Protein AF-A0AAU4I8A7-F1 (afdb_monomer_lite)

Sequence (246 aa):
MKLRRTPVLVAAGMAAALGGVFVADAVVENAAQDRIARAAGCRLQARGPVSAELSGAFAGLRALTGRLGSVHLAAEGVRRADTDMDIKADLYDVTRDGGISGGRATATIPYEALQKRLADSEEAAAGAEGLTVGGDAKGLTLTGTVGGLGLPITVRASTSATATGLTITPTTVTVLGREVPIATVSGLPGAAGLAERLAPRTVDVGDLPEGVSLTGARTTGAGLTLDASLSKSATSDADGKDCKVA

Radius of gyration: 21.44 Å; chains: 1; bounding box: 56×38×66 Å

Structure (mmCIF, N/CA/C/O backbone):
data_AF-A0AAU4I8A7-F1
#
_entry.id   AF-A0AAU4I8A7-F1
#
loop_
_atom_site.group_PDB
_atom_site.id
_atom_site.type_symbol
_atom_site.label_atom_id
_atom_site.label_alt_id
_atom_site.label_comp_id
_atom_site.label_asym_id
_atom_site.label_entity_id
_atom_site.label_seq_id
_atom_site.pdbx_PDB_ins_code
_atom_site.Cartn_x
_atom_site.Cartn_y
_atom_site.Cartn_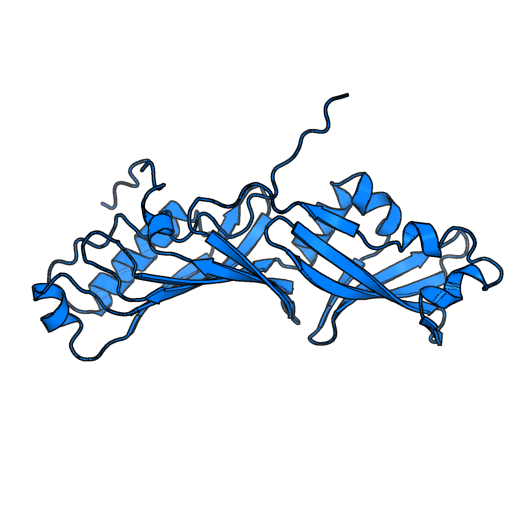z
_atom_site.occupancy
_atom_site.B_iso_or_equiv
_atom_site.auth_seq_id
_atom_site.auth_comp_id
_atom_site.auth_asym_id
_atom_site.auth_atom_id
_atom_site.pdbx_PDB_model_num
ATOM 1 N N . MET A 1 1 ? 1.384 24.580 18.281 1.00 31.81 1 MET A N 1
ATOM 2 C CA . MET A 1 1 ? 2.473 23.632 17.960 1.00 31.81 1 MET A CA 1
ATOM 3 C C . MET A 1 1 ? 2.250 23.139 16.540 1.00 31.81 1 MET A C 1
ATOM 5 O O . MET A 1 1 ? 1.142 22.730 16.229 1.00 31.81 1 MET A O 1
ATOM 9 N N . LYS A 1 2 ? 3.228 23.311 15.643 1.00 28.89 2 LYS A N 1
ATOM 10 C CA . LYS A 1 2 ? 3.104 22.906 14.235 1.00 28.89 2 LYS A CA 1
ATOM 11 C C . LYS A 1 2 ? 3.213 21.383 14.181 1.00 28.89 2 LYS A C 1
ATOM 13 O O . LYS A 1 2 ? 4.309 20.879 14.417 1.00 28.89 2 LYS A O 1
ATOM 18 N N . LEU A 1 3 ? 2.108 20.679 13.904 1.00 32.62 3 LEU A N 1
ATOM 19 C CA . LEU A 1 3 ? 2.164 19.266 13.529 1.00 32.62 3 LEU A CA 1
ATOM 20 C C . LEU A 1 3 ? 3.203 19.154 12.418 1.00 32.62 3 LEU A C 1
ATOM 22 O O . LEU A 1 3 ? 3.050 19.761 11.352 1.00 32.62 3 LEU A O 1
ATOM 26 N N . ARG A 1 4 ? 4.300 18.447 12.695 1.00 35.88 4 ARG A N 1
ATOM 27 C CA . ARG A 1 4 ? 5.210 18.003 11.649 1.00 35.88 4 ARG A CA 1
ATOM 28 C C . ARG A 1 4 ? 4.367 17.084 10.779 1.00 35.88 4 ARG A C 1
ATOM 30 O O . ARG A 1 4 ? 4.167 15.925 11.124 1.00 35.88 4 ARG A O 1
ATOM 37 N N . ARG A 1 5 ? 3.814 17.655 9.703 1.00 38.41 5 ARG A N 1
ATOM 38 C CA . ARG A 1 5 ? 3.260 16.938 8.558 1.00 38.41 5 ARG A CA 1
ATOM 39 C C . ARG A 1 5 ? 4.406 16.077 8.066 1.00 38.41 5 ARG A C 1
ATOM 41 O O . ARG A 1 5 ? 5.267 16.564 7.347 1.00 38.41 5 ARG A O 1
ATOM 48 N N . THR A 1 6 ? 4.524 14.885 8.633 1.00 39.41 6 THR A N 1
ATOM 49 C CA . THR A 1 6 ? 5.571 13.935 8.291 1.00 39.41 6 THR A CA 1
ATOM 50 C C . THR A 1 6 ? 5.033 13.294 7.031 1.00 39.41 6 THR A C 1
ATOM 52 O O . THR A 1 6 ? 4.090 12.510 7.128 1.00 39.41 6 THR A O 1
ATOM 55 N N . PRO A 1 7 ? 5.487 13.750 5.852 1.00 37.06 7 PRO A N 1
ATOM 56 C CA . PRO A 1 7 ? 4.823 13.416 4.615 1.00 37.06 7 PRO A CA 1
ATOM 57 C C . PRO A 1 7 ? 5.015 11.921 4.425 1.00 37.06 7 PRO A C 1
ATOM 59 O O . PRO A 1 7 ? 6.138 11.407 4.448 1.00 37.06 7 PRO A O 1
ATOM 62 N N . VAL A 1 8 ? 3.894 11.228 4.310 1.00 39.84 8 VAL A N 1
ATOM 63 C CA . VAL A 1 8 ? 3.790 9.822 3.957 1.00 39.84 8 VAL A CA 1
ATOM 64 C C . VAL A 1 8 ? 4.260 9.727 2.505 1.00 39.84 8 VAL A C 1
ATOM 66 O O . VAL A 1 8 ? 3.479 9.617 1.590 1.00 39.84 8 VAL A O 1
ATOM 69 N N . LEU A 1 9 ? 5.568 9.860 2.278 1.00 40.41 9 LEU A N 1
ATOM 70 C CA . LEU A 1 9 ? 6.243 9.785 0.980 1.00 40.41 9 LEU A CA 1
ATOM 71 C C . LEU A 1 9 ? 6.162 8.343 0.476 1.00 40.41 9 LEU A C 1
ATOM 73 O O . LEU A 1 9 ? 7.114 7.567 0.578 1.00 40.41 9 LEU A O 1
ATOM 77 N N . VAL A 1 10 ? 4.975 7.957 0.030 1.00 42.28 10 VAL A N 1
ATOM 78 C CA . VAL A 1 10 ? 4.598 6.573 -0.202 1.00 42.28 10 VAL A CA 1
ATOM 79 C C . VAL A 1 10 ? 4.440 6.353 -1.695 1.00 42.28 10 VAL A C 1
ATOM 81 O O . VAL A 1 10 ? 3.642 6.992 -2.371 1.00 42.28 10 VAL A O 1
ATOM 84 N N . ALA A 1 11 ? 5.237 5.412 -2.195 1.00 38.12 11 ALA A N 1
ATOM 85 C CA . ALA A 1 11 ? 5.058 4.691 -3.453 1.00 38.12 11 ALA A CA 1
ATOM 86 C C . ALA A 1 11 ? 5.211 5.452 -4.785 1.00 38.12 11 ALA A C 1
ATOM 88 O O . ALA A 1 11 ? 5.556 4.827 -5.784 1.00 38.12 11 ALA A O 1
ATOM 89 N N . ALA A 1 12 ? 4.995 6.765 -4.836 1.00 36.81 12 ALA A N 1
ATOM 90 C CA . ALA A 1 12 ? 4.732 7.449 -6.102 1.00 36.81 12 ALA A CA 1
ATOM 91 C C . ALA A 1 12 ? 5.949 8.117 -6.778 1.00 36.81 12 ALA A C 1
ATOM 93 O O . ALA A 1 12 ? 5.885 8.462 -7.951 1.00 36.81 12 ALA A O 1
ATOM 94 N N . GLY A 1 13 ? 7.105 8.218 -6.113 1.00 40.81 13 GLY A N 1
ATOM 95 C CA . GLY A 1 13 ? 8.370 8.721 -6.697 1.00 40.81 13 GLY A CA 1
ATOM 96 C C . GLY A 1 13 ? 9.049 7.783 -7.703 1.00 40.81 13 GLY A C 1
ATOM 97 O O . GLY A 1 13 ? 10.274 7.796 -7.816 1.00 40.81 13 GLY A O 1
ATOM 98 N N . MET A 1 14 ? 8.292 6.902 -8.357 1.00 45.62 14 MET A N 1
ATOM 99 C CA . MET A 1 14 ? 8.831 5.679 -8.945 1.00 45.62 14 MET A CA 1
ATOM 100 C C . MET A 1 14 ? 8.960 5.698 -10.473 1.00 45.62 14 MET A C 1
ATOM 102 O O . MET A 1 14 ? 9.924 5.142 -10.993 1.00 45.62 14 MET A O 1
ATOM 106 N N . ALA A 1 15 ? 8.078 6.387 -11.201 1.00 40.81 15 ALA A N 1
ATOM 107 C CA . ALA A 1 15 ? 8.245 6.549 -12.651 1.00 40.81 15 ALA A CA 1
ATOM 108 C C . ALA A 1 15 ? 9.418 7.483 -12.999 1.00 40.81 15 ALA A C 1
ATOM 110 O O . ALA A 1 15 ? 10.211 7.181 -13.891 1.00 40.81 15 ALA A O 1
ATOM 111 N N . ALA A 1 16 ? 9.606 8.552 -12.220 1.00 43.16 16 ALA A N 1
ATOM 112 C CA . ALA A 1 16 ? 10.721 9.489 -12.350 1.00 43.16 16 ALA A CA 1
ATOM 113 C C . ALA A 1 16 ? 12.094 8.801 -12.189 1.00 43.16 16 ALA A C 1
ATOM 115 O O . ALA A 1 16 ? 13.057 9.116 -12.890 1.00 43.16 16 ALA A O 1
ATOM 116 N N . ALA A 1 17 ? 12.188 7.783 -11.325 1.00 46.12 17 ALA A N 1
ATOM 117 C CA . ALA A 1 17 ? 13.421 7.024 -11.135 1.00 46.12 17 ALA A CA 1
ATOM 118 C C . ALA A 1 17 ? 13.843 6.226 -12.383 1.00 46.12 17 ALA A C 1
ATOM 120 O O . ALA A 1 17 ? 15.019 5.904 -12.526 1.00 46.12 17 ALA A O 1
ATOM 121 N N . LEU A 1 18 ? 12.940 5.957 -13.319 1.00 44.91 18 LEU A N 1
ATOM 122 C CA . LEU A 1 18 ? 13.218 5.112 -14.482 1.00 44.91 18 LEU A CA 1
ATOM 123 C C . LEU A 1 18 ? 13.465 5.942 -15.745 1.00 44.91 18 LEU A C 1
ATOM 125 O O . LEU A 1 18 ? 14.161 5.488 -16.648 1.00 44.91 18 LEU A O 1
ATOM 129 N N . GLY A 1 19 ? 13.007 7.196 -15.766 1.00 40.38 19 GLY A N 1
ATOM 130 C CA . GLY A 1 19 ? 13.036 8.069 -16.940 1.00 40.38 19 GLY A CA 1
ATOM 131 C C . GLY A 1 19 ? 14.403 8.576 -17.416 1.00 40.38 19 GLY A C 1
ATOM 132 O O . GLY A 1 19 ? 14.443 9.477 -18.236 1.00 40.38 19 GLY A O 1
ATOM 133 N N . GLY A 1 20 ? 15.526 8.041 -16.924 1.00 39.00 20 GLY A N 1
ATOM 134 C CA . GLY A 1 20 ? 16.865 8.537 -17.279 1.00 39.00 20 GLY A CA 1
ATOM 135 C C . GLY A 1 20 ? 17.915 7.476 -17.599 1.00 39.00 20 GLY A C 1
ATOM 136 O O . GLY A 1 20 ? 19.089 7.815 -17.688 1.00 39.00 20 GLY A O 1
ATOM 137 N N . VAL A 1 21 ? 17.545 6.195 -17.719 1.00 44.31 21 VAL A N 1
ATOM 138 C CA . VAL A 1 21 ? 18.532 5.090 -17.786 1.00 44.31 21 VAL A CA 1
ATOM 139 C C . VAL A 1 21 ? 18.354 4.204 -19.023 1.00 44.31 21 VAL A C 1
ATOM 141 O O . VAL A 1 21 ? 18.929 3.125 -19.129 1.00 44.31 21 VAL A O 1
ATOM 144 N N . PHE A 1 22 ? 17.574 4.654 -19.998 1.00 48.88 22 PHE A N 1
ATOM 145 C CA . PHE A 1 22 ? 17.235 3.851 -21.168 1.00 48.88 22 PHE A CA 1
ATOM 146 C C . PHE A 1 22 ? 18.108 4.153 -22.397 1.00 48.88 22 PHE A C 1
ATOM 148 O O . PHE A 1 22 ? 17.681 3.943 -23.532 1.00 48.88 22 PHE A O 1
ATOM 155 N N . VAL A 1 23 ? 19.376 4.546 -22.206 1.00 43.84 23 VAL A N 1
ATOM 156 C CA . VAL A 1 23 ? 20.364 4.553 -23.302 1.00 43.84 23 VAL A CA 1
ATOM 157 C C . VAL A 1 23 ? 20.740 3.101 -23.628 1.00 43.84 23 VAL A C 1
ATOM 159 O O . VAL A 1 23 ? 21.783 2.581 -23.235 1.00 43.84 23 VAL A O 1
ATOM 162 N N . ALA A 1 24 ? 19.818 2.402 -24.284 1.00 45.09 24 ALA A N 1
ATOM 163 C CA . ALA A 1 24 ? 20.006 1.051 -24.772 1.00 45.09 24 ALA A CA 1
ATOM 164 C C . ALA A 1 24 ? 20.784 1.119 -26.091 1.00 45.09 24 ALA A C 1
ATOM 166 O O . ALA A 1 24 ? 20.198 1.293 -27.166 1.00 45.09 24 ALA A O 1
ATOM 167 N N . ASP A 1 25 ? 22.105 0.960 -26.004 1.00 43.72 25 ASP A N 1
ATOM 168 C CA . ASP A 1 25 ? 22.851 0.366 -27.109 1.00 43.72 25 ASP A CA 1
ATOM 169 C C . ASP A 1 25 ? 22.267 -1.024 -27.379 1.00 43.72 25 ASP A C 1
ATOM 171 O O . ASP A 1 25 ? 21.882 -1.735 -26.451 1.00 43.72 25 ASP A O 1
ATOM 175 N N . ALA A 1 26 ? 22.134 -1.382 -28.654 1.00 44.09 26 ALA A N 1
ATOM 176 C CA . ALA A 1 26 ? 21.433 -2.568 -29.148 1.00 44.09 26 ALA A CA 1
ATOM 177 C C . ALA A 1 26 ? 22.158 -3.892 -28.820 1.00 44.09 26 ALA A C 1
ATOM 179 O O . ALA A 1 26 ? 22.487 -4.675 -29.708 1.00 44.09 26 ALA A O 1
ATOM 180 N N . VAL A 1 27 ? 22.427 -4.148 -27.543 1.00 48.22 27 VAL A N 1
ATOM 181 C CA . VAL A 1 27 ? 23.117 -5.336 -27.047 1.00 48.22 27 VAL A CA 1
ATOM 182 C C . VAL A 1 27 ? 22.167 -6.070 -26.112 1.00 48.22 27 VAL A C 1
ATOM 184 O O . VAL A 1 27 ? 21.751 -5.502 -25.113 1.00 48.22 27 VAL A O 1
ATOM 187 N N . VAL A 1 28 ? 21.834 -7.309 -26.496 1.00 59.09 28 VAL A N 1
ATOM 188 C CA . VAL A 1 28 ? 21.187 -8.404 -25.741 1.00 59.09 28 VAL A CA 1
ATOM 189 C C . VAL A 1 28 ? 20.186 -7.970 -24.660 1.00 59.09 28 VAL A C 1
ATOM 191 O O . VAL A 1 28 ? 20.557 -7.398 -23.645 1.00 59.09 28 VAL A O 1
ATOM 194 N N . GLU A 1 29 ? 18.923 -8.365 -24.820 1.00 61.22 29 GLU A N 1
ATOM 195 C CA . GLU A 1 29 ? 17.806 -8.097 -23.896 1.00 61.22 29 GLU A CA 1
ATOM 196 C C . GLU A 1 29 ? 18.166 -8.243 -22.401 1.00 61.22 29 GLU A C 1
ATOM 198 O O . GLU A 1 29 ? 17.879 -7.338 -21.619 1.00 61.22 29 GLU A O 1
ATOM 203 N N . ASN A 1 30 ? 18.920 -9.284 -22.025 1.00 61.66 30 ASN A N 1
ATOM 204 C CA . ASN A 1 30 ? 19.404 -9.491 -20.650 1.00 61.66 30 ASN A CA 1
ATOM 205 C C . ASN A 1 30 ? 20.321 -8.366 -20.129 1.00 61.66 30 ASN A C 1
ATOM 207 O O . ASN A 1 30 ? 20.234 -7.979 -18.968 1.00 61.66 30 ASN A O 1
ATOM 211 N N . ALA A 1 31 ? 21.194 -7.803 -20.967 1.00 66.00 31 ALA A N 1
ATOM 212 C CA . ALA A 1 31 ? 22.093 -6.723 -20.555 1.00 66.00 31 ALA A CA 1
ATOM 213 C C . ALA A 1 31 ? 21.336 -5.405 -20.319 1.00 66.00 31 ALA A C 1
ATOM 215 O O . ALA A 1 31 ? 21.704 -4.628 -19.433 1.00 66.00 31 ALA A O 1
ATOM 216 N N . ALA A 1 32 ? 20.270 -5.160 -21.090 1.00 66.75 32 ALA A N 1
ATOM 217 C CA . ALA A 1 32 ? 19.372 -4.031 -20.868 1.00 66.75 32 ALA A CA 1
ATOM 218 C C . ALA A 1 32 ? 18.601 -4.198 -19.550 1.00 66.75 32 ALA A C 1
ATOM 220 O O . ALA A 1 32 ? 18.605 -3.282 -18.727 1.00 66.75 32 ALA A O 1
ATOM 221 N N . GLN A 1 33 ? 18.026 -5.382 -19.316 1.00 70.62 33 GLN A N 1
ATOM 222 C CA . GLN A 1 33 ? 17.337 -5.738 -18.071 1.00 70.62 33 GLN A CA 1
ATOM 223 C C . GLN A 1 33 ? 18.231 -5.517 -16.838 1.00 70.62 33 GLN A C 1
ATOM 225 O O . GLN A 1 33 ? 17.851 -4.780 -15.929 1.00 70.62 33 GLN A O 1
ATOM 230 N N . ASP A 1 34 ? 19.467 -6.026 -16.847 1.00 72.44 34 ASP A N 1
ATOM 231 C CA . ASP A 1 34 ? 20.414 -5.871 -15.733 1.00 72.44 34 ASP A CA 1
ATOM 232 C C . ASP A 1 34 ? 20.819 -4.415 -15.457 1.00 72.44 34 ASP A C 1
ATOM 234 O O . ASP A 1 34 ? 21.111 -4.038 -14.316 1.00 72.44 34 ASP A O 1
ATOM 238 N N . ARG A 1 35 ? 20.910 -3.575 -16.495 1.00 69.56 35 ARG A N 1
ATOM 239 C CA . ARG A 1 35 ? 21.225 -2.145 -16.328 1.00 69.56 35 ARG A CA 1
ATOM 240 C C . ARG A 1 35 ? 20.043 -1.383 -15.748 1.00 69.56 35 ARG A C 1
ATOM 242 O O . ARG A 1 35 ? 20.238 -0.586 -14.829 1.00 69.56 35 ARG A O 1
ATOM 249 N N . ILE A 1 36 ? 18.837 -1.659 -16.240 1.00 70.12 36 ILE A N 1
ATOM 250 C CA . ILE A 1 36 ? 17.604 -1.065 -15.718 1.00 70.12 36 ILE A CA 1
ATOM 251 C C . ILE A 1 36 ? 17.427 -1.468 -14.253 1.00 70.12 36 ILE A C 1
ATOM 253 O O . ILE A 1 36 ? 17.216 -0.598 -13.412 1.00 70.12 36 ILE A O 1
ATOM 257 N N . ALA A 1 37 ? 17.602 -2.751 -13.928 1.00 72.44 37 ALA A N 1
ATOM 258 C CA . ALA A 1 37 ? 17.512 -3.259 -12.564 1.00 72.44 37 ALA A CA 1
ATOM 259 C C . ALA A 1 37 ? 18.527 -2.588 -11.623 1.00 72.44 37 ALA A C 1
ATOM 261 O O . ALA A 1 37 ? 18.159 -2.130 -10.541 1.00 72.44 37 ALA A O 1
ATOM 262 N N . ARG A 1 38 ? 19.793 -2.441 -12.040 1.00 72.31 38 ARG A N 1
ATOM 263 C CA . ARG A 1 38 ? 20.825 -1.754 -11.239 1.00 72.31 38 ARG A CA 1
ATOM 264 C C . ARG A 1 38 ? 20.518 -0.280 -11.012 1.00 72.31 38 ARG A C 1
ATOM 266 O O . ARG A 1 38 ? 20.666 0.220 -9.896 1.00 72.31 38 ARG A O 1
ATOM 273 N N . ALA A 1 39 ? 20.093 0.425 -12.053 1.00 68.88 39 ALA A N 1
ATOM 274 C CA . ALA A 1 39 ? 19.799 1.843 -11.935 1.00 68.88 39 ALA A CA 1
ATOM 275 C C . ALA A 1 39 ? 18.525 2.102 -11.119 1.00 68.88 39 ALA A C 1
ATOM 277 O O . ALA A 1 39 ? 18.499 3.021 -10.295 1.00 68.88 39 ALA A O 1
ATOM 278 N N . ALA A 1 40 ? 17.516 1.239 -11.276 1.00 69.44 40 ALA A N 1
ATOM 279 C CA . ALA A 1 40 ? 16.347 1.201 -10.412 1.00 69.44 40 ALA A CA 1
ATOM 280 C C . ALA A 1 40 ? 16.766 0.938 -8.959 1.00 69.44 40 ALA A C 1
ATOM 282 O O . ALA A 1 40 ? 16.409 1.721 -8.089 1.00 69.44 40 ALA A O 1
ATOM 283 N N . GLY A 1 41 ? 17.608 -0.062 -8.687 1.00 69.56 41 GLY A N 1
ATOM 284 C CA . GLY A 1 41 ? 18.129 -0.329 -7.342 1.00 69.56 41 GLY A CA 1
ATOM 285 C C . GLY A 1 41 ? 18.818 0.877 -6.699 1.00 69.56 41 GLY A C 1
ATOM 286 O O . GLY A 1 41 ? 18.502 1.216 -5.558 1.00 69.56 41 GLY A O 1
ATOM 287 N N . CYS A 1 42 ? 19.677 1.589 -7.442 1.00 72.75 42 CYS A N 1
ATOM 288 C CA . CYS A 1 42 ? 20.353 2.801 -6.952 1.00 72.75 42 CYS A CA 1
ATOM 289 C C . CYS A 1 42 ? 19.358 3.910 -6.586 1.00 72.75 42 CYS A C 1
ATOM 291 O O . CYS A 1 42 ? 19.404 4.467 -5.488 1.00 72.75 42 CYS A O 1
ATOM 293 N N . ARG A 1 43 ? 18.425 4.221 -7.492 1.00 70.12 43 ARG A N 1
ATOM 294 C CA . ARG A 1 43 ? 17.467 5.323 -7.308 1.00 70.12 43 ARG A CA 1
ATOM 295 C C . ARG A 1 43 ? 16.370 5.001 -6.293 1.00 70.12 43 ARG A C 1
ATOM 297 O O . ARG A 1 43 ? 15.875 5.898 -5.606 1.00 70.12 43 ARG A O 1
ATOM 304 N N . LEU A 1 44 ? 16.004 3.729 -6.183 1.00 68.44 44 LEU A N 1
ATOM 305 C CA . LEU A 1 44 ? 15.035 3.242 -5.210 1.00 68.44 44 LEU A CA 1
ATOM 306 C C . LEU A 1 44 ? 15.661 2.995 -3.839 1.00 68.44 44 LEU A C 1
ATOM 308 O O . LEU A 1 44 ? 14.918 2.884 -2.874 1.00 68.44 44 LEU A O 1
ATOM 312 N N . GLN A 1 45 ? 16.994 2.955 -3.729 1.00 72.06 45 GLN A N 1
ATOM 313 C CA . GLN A 1 45 ? 17.687 2.542 -2.503 1.00 72.06 45 GLN A CA 1
ATOM 314 C C . GLN A 1 45 ? 17.170 1.180 -2.009 1.00 72.06 45 GLN A C 1
ATOM 316 O O . GLN A 1 45 ? 16.940 0.977 -0.815 1.00 72.06 45 GLN A O 1
ATOM 321 N N . ALA A 1 46 ? 16.929 0.265 -2.953 1.00 73.38 46 ALA A N 1
ATOM 322 C CA . ALA A 1 46 ? 16.444 -1.073 -2.652 1.00 73.38 46 ALA A CA 1
ATOM 323 C C . ALA A 1 46 ? 17.521 -1.849 -1.885 1.00 73.38 46 ALA A C 1
ATOM 325 O O . ALA A 1 46 ? 18.695 -1.835 -2.258 1.00 73.38 46 ALA A O 1
ATOM 326 N N . ARG A 1 47 ? 17.122 -2.505 -0.794 1.00 78.50 47 ARG A N 1
ATOM 327 C CA . ARG A 1 47 ? 18.004 -3.395 -0.023 1.00 78.50 47 ARG A CA 1
ATOM 328 C C . ARG A 1 47 ? 17.951 -4.837 -0.523 1.00 78.50 47 ARG A C 1
ATOM 330 O O . ARG A 1 47 ? 18.895 -5.585 -0.287 1.00 78.50 47 ARG A O 1
ATOM 337 N N . GLY A 1 48 ? 16.846 -5.214 -1.162 1.00 76.62 48 GLY A N 1
ATOM 338 C CA . GLY A 1 48 ? 16.618 -6.536 -1.729 1.00 76.62 48 GLY A CA 1
ATOM 339 C C . GLY A 1 48 ? 16.934 -6.616 -3.225 1.00 76.62 48 GLY A C 1
ATOM 340 O O . GLY A 1 48 ? 17.437 -5.653 -3.817 1.00 76.62 48 GLY A O 1
ATOM 341 N N . PRO A 1 49 ? 16.655 -7.774 -3.850 1.00 81.12 49 PRO A N 1
ATOM 342 C CA . PRO A 1 49 ? 16.798 -7.939 -5.288 1.00 81.12 49 PRO A CA 1
ATOM 343 C C . PRO A 1 49 ? 15.894 -6.961 -6.049 1.00 81.12 49 PRO A C 1
ATOM 345 O O . PRO A 1 49 ? 14.765 -6.662 -5.652 1.00 81.12 49 PRO A O 1
ATOM 348 N N . VAL A 1 50 ? 16.410 -6.480 -7.179 1.00 78.75 50 VAL A N 1
ATOM 349 C CA . VAL A 1 50 ? 15.657 -5.697 -8.158 1.00 78.75 50 VAL A CA 1
ATOM 350 C C . VAL A 1 50 ? 15.711 -6.444 -9.477 1.00 78.75 50 VAL A C 1
ATOM 352 O O . VAL A 1 50 ? 16.786 -6.847 -9.914 1.00 78.75 50 VAL A O 1
ATOM 355 N N . SER A 1 51 ? 14.556 -6.630 -10.101 1.00 80.94 51 SER A N 1
ATOM 356 C CA . SER A 1 51 ? 14.417 -7.267 -11.406 1.00 80.94 51 SER A CA 1
ATOM 357 C C . SER A 1 51 ? 13.691 -6.331 -12.363 1.00 80.94 51 SER A C 1
ATOM 359 O O . SER A 1 51 ? 12.819 -5.554 -11.965 1.00 80.94 51 SER A O 1
ATOM 361 N N . ALA A 1 52 ? 14.101 -6.385 -13.624 1.00 76.00 52 ALA A N 1
ATOM 362 C CA . ALA A 1 52 ? 13.481 -5.669 -14.720 1.00 76.00 52 ALA A CA 1
ATOM 363 C C . ALA A 1 52 ? 13.271 -6.658 -15.861 1.00 76.00 52 ALA A C 1
ATOM 365 O O . ALA A 1 52 ? 14.220 -7.307 -16.288 1.00 76.00 52 ALA A O 1
ATOM 366 N N . GLU A 1 53 ? 12.051 -6.751 -16.367 1.00 79.75 53 GLU A N 1
ATOM 367 C CA . GLU A 1 53 ? 11.707 -7.595 -17.503 1.00 79.75 53 GLU A CA 1
ATOM 368 C C . GLU A 1 53 ? 11.144 -6.708 -18.609 1.00 79.75 53 GLU A C 1
ATOM 370 O O . GLU A 1 53 ? 10.250 -5.891 -18.384 1.00 79.75 53 GLU A O 1
ATOM 375 N N . LEU A 1 54 ? 11.683 -6.849 -19.817 1.00 73.12 54 LEU A N 1
ATOM 376 C CA . LEU A 1 54 ? 11.116 -6.203 -20.995 1.00 73.12 54 LEU A CA 1
ATOM 377 C C . LEU A 1 54 ? 10.111 -7.157 -21.625 1.00 73.12 54 LEU A C 1
ATOM 379 O O . LEU A 1 54 ? 10.407 -8.328 -21.839 1.00 73.12 54 LEU A O 1
ATOM 383 N N . SER A 1 55 ? 8.925 -6.649 -21.944 1.00 70.25 55 SER A N 1
ATOM 384 C CA . SER A 1 55 ? 7.904 -7.400 -22.661 1.00 70.25 55 SER A CA 1
ATOM 385 C C . SER A 1 55 ? 7.614 -6.743 -24.013 1.00 70.25 55 SER A C 1
ATOM 387 O O . SER A 1 55 ? 7.270 -5.562 -24.126 1.00 70.25 55 SER A O 1
ATOM 389 N N . GLY A 1 56 ? 7.781 -7.524 -25.085 1.00 59.38 56 GLY A N 1
ATOM 390 C CA . GLY A 1 56 ? 7.451 -7.101 -26.443 1.00 59.38 56 GLY A CA 1
ATOM 391 C C . GLY A 1 56 ? 8.195 -7.873 -27.529 1.00 59.38 56 GLY A C 1
ATOM 392 O O . GLY A 1 56 ? 9.422 -7.854 -27.599 1.00 59.38 56 GLY A O 1
ATOM 393 N N . ALA A 1 57 ? 7.444 -8.491 -28.447 1.00 47.16 57 ALA A N 1
ATOM 394 C CA . ALA A 1 57 ? 8.016 -9.042 -29.669 1.00 47.16 57 ALA A CA 1
ATOM 395 C C . ALA A 1 57 ? 8.787 -7.939 -30.418 1.00 47.16 57 ALA A C 1
ATOM 397 O O . ALA A 1 57 ? 8.260 -6.845 -30.646 1.00 47.16 57 ALA A O 1
ATOM 398 N N . PHE A 1 58 ? 10.027 -8.237 -30.806 1.00 52.91 58 PHE A N 1
ATOM 399 C CA . PHE A 1 58 ? 10.918 -7.333 -31.540 1.00 52.91 58 PHE A CA 1
ATOM 400 C C . PHE A 1 58 ? 11.453 -6.122 -30.753 1.00 52.91 58 PHE A C 1
ATOM 402 O O . PHE A 1 58 ? 11.763 -5.103 -31.374 1.00 52.91 58 PHE A O 1
ATOM 409 N N . ALA A 1 59 ? 11.623 -6.215 -29.427 1.00 54.41 59 ALA A N 1
ATOM 410 C CA . ALA A 1 59 ? 12.262 -5.165 -28.617 1.00 54.41 59 ALA A CA 1
ATOM 411 C C . ALA A 1 59 ? 13.583 -4.652 -29.237 1.00 54.41 59 ALA A C 1
ATOM 413 O O . ALA A 1 59 ? 13.805 -3.444 -29.315 1.00 54.41 59 ALA A O 1
ATOM 414 N N . GLY A 1 60 ? 14.399 -5.548 -29.811 1.00 51.09 60 GLY A N 1
ATOM 415 C CA . GLY A 1 60 ? 15.631 -5.186 -30.527 1.00 51.09 60 GLY A CA 1
ATOM 416 C C . GLY A 1 60 ? 15.431 -4.361 -31.811 1.00 51.09 60 GLY A C 1
ATOM 417 O O . GLY A 1 60 ? 16.229 -3.468 -32.086 1.00 51.09 60 GLY A O 1
ATOM 418 N N . LEU A 1 61 ? 14.357 -4.589 -32.580 1.00 53.78 61 LEU A N 1
ATOM 419 C CA . LEU A 1 61 ? 14.051 -3.792 -33.783 1.00 53.78 61 LEU A CA 1
ATOM 420 C C . LEU A 1 61 ? 13.344 -2.480 -33.430 1.00 53.78 61 LEU A C 1
ATOM 422 O O . LEU A 1 61 ? 13.593 -1.452 -34.053 1.00 53.78 61 LEU A O 1
ATOM 426 N N . ARG A 1 62 ? 12.479 -2.490 -32.412 1.00 54.69 62 ARG A N 1
ATOM 427 C CA . ARG A 1 62 ? 11.788 -1.281 -31.943 1.00 54.69 62 ARG A CA 1
ATOM 428 C C . ARG A 1 62 ? 12.726 -0.322 -31.230 1.00 54.69 62 ARG A C 1
ATOM 430 O O . ARG A 1 62 ? 12.530 0.890 -31.361 1.00 54.69 62 ARG A O 1
ATOM 437 N N . ALA A 1 63 ? 13.784 -0.840 -30.599 1.00 56.44 63 ALA A N 1
ATOM 438 C CA . ALA A 1 63 ? 14.869 -0.020 -30.096 1.00 56.44 63 ALA A CA 1
ATOM 439 C C . ALA A 1 63 ? 15.342 0.924 -31.205 1.00 56.44 63 ALA A C 1
ATOM 441 O O . ALA A 1 63 ? 15.311 2.126 -30.990 1.00 56.44 63 ALA A O 1
ATOM 442 N N . LEU A 1 64 ? 15.624 0.442 -32.424 1.00 55.41 64 LEU A N 1
ATOM 443 C CA . LEU A 1 64 ? 16.053 1.290 -33.553 1.00 55.41 64 LEU A CA 1
ATOM 444 C C . LEU A 1 64 ? 15.072 2.433 -33.881 1.00 55.41 64 LEU A C 1
ATOM 446 O O . LEU A 1 64 ? 15.509 3.492 -34.317 1.00 55.41 64 LEU A O 1
ATOM 450 N N . THR A 1 65 ? 13.776 2.249 -33.609 1.00 60.47 65 THR A N 1
ATOM 451 C CA . THR A 1 65 ? 12.720 3.271 -33.765 1.00 60.47 65 THR A CA 1
ATOM 452 C C . THR A 1 65 ? 12.492 4.149 -32.523 1.00 60.47 65 THR A C 1
ATOM 454 O O . THR A 1 65 ? 11.560 4.948 -32.497 1.00 60.47 65 THR A O 1
ATOM 457 N N . GLY A 1 66 ? 13.312 4.003 -31.478 1.00 61.47 66 GLY A N 1
ATOM 458 C CA . GLY A 1 66 ? 13.246 4.780 -30.235 1.00 61.47 66 GLY A CA 1
ATOM 459 C C . GLY A 1 66 ? 12.255 4.263 -29.185 1.00 61.47 66 GLY A C 1
ATOM 460 O O . GLY A 1 66 ? 12.079 4.918 -28.158 1.00 61.47 66 GLY A O 1
ATOM 461 N N . ARG A 1 67 ? 11.620 3.101 -29.403 1.00 67.88 67 ARG A N 1
ATOM 462 C CA . ARG A 1 67 ? 10.611 2.520 -28.498 1.00 67.88 67 ARG A CA 1
ATOM 463 C C . ARG A 1 67 ? 11.081 1.178 -27.948 1.00 67.88 67 ARG A C 1
ATOM 465 O O . ARG A 1 67 ? 11.430 0.285 -28.708 1.00 67.88 67 ARG A O 1
ATOM 472 N N . LEU A 1 68 ? 11.058 1.024 -26.634 1.00 66.38 68 LEU A N 1
ATOM 473 C CA . LEU A 1 68 ? 11.489 -0.181 -25.926 1.00 66.38 68 LEU A CA 1
ATOM 474 C C . LEU A 1 68 ? 10.325 -1.124 -25.599 1.00 66.38 68 LEU A C 1
ATOM 476 O O . LEU A 1 68 ? 10.551 -2.312 -25.407 1.00 66.38 68 LEU A O 1
ATOM 480 N N . GLY A 1 69 ? 9.083 -0.632 -25.636 1.00 77.81 69 GLY A N 1
ATOM 481 C CA . GLY A 1 69 ? 7.890 -1.443 -25.383 1.00 77.81 69 GLY A CA 1
ATOM 482 C C . GLY A 1 69 ? 7.437 -1.343 -23.932 1.00 77.81 69 GLY A C 1
ATOM 483 O O . GLY A 1 69 ? 7.384 -0.240 -23.393 1.00 77.81 69 GLY A O 1
ATOM 484 N N . SER A 1 70 ? 7.072 -2.467 -23.322 1.00 81.81 70 SER A N 1
ATOM 485 C CA . SER A 1 70 ? 6.625 -2.507 -21.930 1.00 81.81 70 SER A CA 1
ATOM 486 C C . SER A 1 70 ? 7.736 -2.994 -21.010 1.00 81.81 70 SER A C 1
ATOM 488 O O . SER A 1 70 ? 8.551 -3.832 -21.394 1.00 81.81 70 SER A O 1
ATOM 490 N N . VAL A 1 71 ? 7.786 -2.437 -19.802 1.00 78.88 71 VAL A N 1
ATOM 491 C CA . VAL A 1 71 ? 8.796 -2.783 -18.797 1.00 78.88 71 VAL A CA 1
ATOM 492 C C . VAL A 1 71 ? 8.089 -3.148 -17.504 1.00 78.88 71 VAL A C 1
ATOM 494 O O . VAL A 1 71 ? 7.343 -2.338 -16.957 1.00 78.88 71 VAL A O 1
ATOM 497 N N . HIS A 1 72 ? 8.347 -4.353 -17.019 1.00 83.44 72 HIS A N 1
ATOM 498 C CA . HIS A 1 72 ? 7.928 -4.824 -15.710 1.00 83.44 72 HIS A CA 1
ATOM 499 C C . HIS A 1 72 ? 9.100 -4.686 -14.749 1.00 83.44 72 HIS A C 1
ATOM 501 O O . HIS A 1 72 ? 10.223 -5.072 -15.064 1.00 83.44 72 HIS A O 1
ATOM 507 N N . LEU A 1 73 ? 8.856 -4.113 -13.581 1.00 81.38 73 LEU A N 1
ATOM 508 C CA . LEU A 1 73 ? 9.865 -3.900 -12.554 1.00 81.38 73 LEU A CA 1
ATOM 509 C C . LEU A 1 73 ? 9.362 -4.450 -11.243 1.00 81.38 73 LEU A C 1
ATOM 511 O O . LEU A 1 73 ? 8.216 -4.208 -10.872 1.00 81.38 73 LEU A O 1
ATOM 515 N N . ALA A 1 74 ? 10.240 -5.129 -10.520 1.00 84.94 74 ALA A N 1
ATOM 516 C CA . ALA A 1 74 ? 10.001 -5.519 -9.144 1.00 84.94 74 ALA A CA 1
ATOM 517 C C . ALA A 1 74 ? 11.235 -5.190 -8.307 1.00 84.94 74 ALA A C 1
ATOM 519 O O . ALA A 1 74 ? 12.360 -5.503 -8.692 1.00 84.94 74 ALA A O 1
ATOM 520 N N . ALA A 1 75 ? 11.018 -4.541 -7.170 1.00 82.88 75 ALA A N 1
ATOM 521 C CA . ALA A 1 75 ? 12.056 -4.176 -6.221 1.00 82.88 75 ALA A CA 1
ATOM 522 C C . ALA A 1 75 ? 11.600 -4.527 -4.806 1.00 82.88 75 ALA A C 1
ATOM 524 O O . ALA A 1 75 ? 10.529 -4.098 -4.372 1.00 82.88 75 ALA A O 1
ATOM 525 N N . GLU A 1 76 ? 12.428 -5.280 -4.092 1.00 84.81 76 GLU A N 1
ATOM 526 C CA . GLU A 1 76 ? 12.166 -5.680 -2.710 1.00 84.81 76 GLU A CA 1
ATOM 527 C C . GLU A 1 76 ? 12.907 -4.782 -1.714 1.00 84.81 76 GLU A C 1
ATOM 529 O O . GLU A 1 76 ? 14.039 -4.338 -1.952 1.00 84.81 76 GLU A O 1
ATOM 534 N N . GLY A 1 77 ? 12.276 -4.521 -0.567 1.00 80.56 77 GLY A N 1
ATOM 535 C CA . GLY A 1 77 ? 12.907 -3.786 0.532 1.00 80.56 77 GLY A CA 1
ATOM 536 C C . GLY A 1 77 ? 13.335 -2.365 0.155 1.00 80.56 77 GLY A C 1
ATOM 537 O O . GLY A 1 77 ? 14.425 -1.915 0.521 1.00 80.56 77 GLY A O 1
ATOM 538 N N . VAL A 1 78 ? 12.500 -1.658 -0.604 1.00 79.00 78 VAL A N 1
ATOM 539 C CA . VAL A 1 78 ? 12.685 -0.239 -0.911 1.00 79.00 78 VAL A CA 1
ATOM 540 C C . VAL A 1 78 ? 12.449 0.564 0.361 1.00 79.00 78 VAL A C 1
ATOM 542 O O . VAL A 1 78 ? 11.341 0.562 0.897 1.00 79.00 78 VAL A O 1
ATOM 545 N N . ARG A 1 79 ? 13.479 1.265 0.852 1.00 77.19 79 ARG A N 1
ATOM 546 C CA . ARG A 1 79 ? 13.347 2.091 2.058 1.00 77.19 79 ARG A CA 1
ATOM 547 C C . ARG A 1 79 ? 13.014 3.531 1.705 1.00 77.19 79 ARG A C 1
ATOM 549 O O . ARG A 1 79 ? 13.810 4.237 1.089 1.00 77.19 79 ARG A O 1
ATOM 556 N N . ARG A 1 80 ? 11.862 4.016 2.169 1.00 69.75 80 ARG A N 1
ATOM 557 C CA . ARG A 1 80 ? 11.465 5.427 2.055 1.00 69.75 80 ARG A CA 1
ATOM 558 C C . ARG A 1 80 ? 10.897 5.951 3.360 1.00 69.75 80 ARG A C 1
ATOM 560 O O . ARG A 1 80 ? 10.045 5.325 3.979 1.00 69.75 80 ARG A O 1
ATOM 567 N N . ALA A 1 81 ? 11.406 7.110 3.781 1.00 67.56 81 ALA A N 1
ATOM 568 C CA . ALA A 1 81 ? 11.011 7.785 5.017 1.00 67.56 81 ALA A CA 1
ATOM 569 C C . ALA A 1 81 ? 11.019 6.869 6.260 1.00 67.56 81 ALA A C 1
ATOM 571 O O . ALA A 1 81 ? 10.205 7.067 7.153 1.00 67.56 81 ALA A O 1
ATOM 572 N N . ASP A 1 82 ? 11.927 5.889 6.317 1.00 71.81 82 ASP A N 1
ATOM 573 C CA . ASP A 1 82 ? 12.034 4.871 7.379 1.00 71.81 82 ASP A CA 1
ATOM 574 C C . ASP A 1 82 ? 11.049 3.679 7.299 1.00 71.81 82 ASP A C 1
ATOM 576 O O . ASP A 1 82 ? 10.987 2.844 8.199 1.00 71.81 82 ASP A O 1
ATOM 580 N N . THR A 1 83 ? 10.326 3.540 6.186 1.00 74.81 83 THR A N 1
ATOM 581 C CA . THR A 1 83 ? 9.466 2.388 5.880 1.00 74.81 83 THR A CA 1
ATOM 582 C C . THR A 1 83 ? 10.084 1.542 4.777 1.00 74.81 83 THR A C 1
ATOM 584 O O . THR A 1 83 ? 10.405 2.071 3.714 1.00 74.81 83 THR A O 1
ATOM 587 N N . ASP A 1 84 ? 10.234 0.243 5.029 1.00 83.00 84 ASP A N 1
ATOM 588 C CA . ASP A 1 84 ? 10.572 -0.736 3.995 1.00 83.00 84 ASP A CA 1
ATOM 589 C C . ASP A 1 84 ? 9.280 -1.200 3.311 1.00 83.00 84 ASP A C 1
ATOM 591 O O . ASP A 1 84 ? 8.273 -1.440 3.981 1.00 83.00 84 ASP A O 1
ATOM 595 N N . MET A 1 85 ? 9.296 -1.279 1.985 1.00 83.81 85 MET A N 1
ATOM 596 C CA . MET A 1 85 ? 8.154 -1.693 1.173 1.00 83.81 85 MET A CA 1
ATOM 597 C C . MET A 1 85 ? 8.622 -2.435 -0.076 1.00 83.81 85 MET A C 1
ATOM 599 O O . MET A 1 85 ? 9.704 -2.161 -0.599 1.00 83.81 85 MET A O 1
ATOM 603 N N . ASP A 1 86 ? 7.780 -3.330 -0.575 1.00 87.25 86 ASP A N 1
ATOM 604 C CA . ASP A 1 86 ? 8.021 -4.032 -1.833 1.00 87.25 86 ASP A CA 1
ATOM 605 C C . ASP A 1 86 ? 7.223 -3.372 -2.932 1.00 87.25 86 ASP A C 1
ATOM 607 O O . ASP A 1 86 ? 6.067 -2.989 -2.733 1.00 87.25 86 ASP A O 1
ATOM 611 N N . ILE A 1 87 ? 7.823 -3.228 -4.104 1.00 85.44 87 ILE A N 1
ATOM 612 C CA . ILE A 1 87 ? 7.211 -2.441 -5.155 1.00 85.44 87 ILE A CA 1
ATOM 613 C C . ILE A 1 87 ? 7.285 -3.164 -6.486 1.00 85.44 87 ILE A C 1
ATOM 615 O O . ILE A 1 87 ? 8.296 -3.771 -6.831 1.00 85.44 87 ILE A O 1
ATOM 619 N N . LYS A 1 88 ? 6.188 -3.083 -7.233 1.00 88.44 88 LYS A N 1
ATOM 620 C CA . LYS A 1 88 ? 6.080 -3.581 -8.601 1.00 88.44 88 LYS A CA 1
ATOM 621 C C . LYS A 1 88 ? 5.555 -2.475 -9.497 1.00 88.44 88 LYS A C 1
ATOM 623 O O . LYS A 1 88 ? 4.683 -1.723 -9.069 1.00 88.44 88 LYS A O 1
ATOM 628 N N . ALA A 1 89 ? 6.066 -2.366 -10.713 1.00 85.25 89 ALA A N 1
ATOM 629 C CA . ALA A 1 89 ? 5.607 -1.380 -11.678 1.00 85.25 89 ALA A CA 1
ATOM 630 C C . ALA A 1 89 ? 5.556 -1.962 -13.089 1.00 85.25 89 ALA A C 1
ATOM 632 O O . ALA A 1 89 ? 6.483 -2.635 -13.525 1.00 85.25 89 ALA A O 1
ATOM 633 N N . ASP A 1 90 ? 4.482 -1.642 -13.798 1.00 86.12 90 ASP A N 1
ATOM 634 C CA . ASP A 1 90 ? 4.255 -1.956 -15.199 1.00 86.12 90 ASP A CA 1
ATOM 635 C C . ASP A 1 90 ? 4.257 -0.645 -15.980 1.00 86.12 90 ASP A C 1
ATOM 637 O O . ASP A 1 90 ? 3.344 0.172 -15.846 1.00 86.12 90 ASP A O 1
ATOM 641 N N . LEU A 1 91 ? 5.286 -0.427 -16.789 1.00 85.12 91 LEU A N 1
ATOM 642 C CA . LEU A 1 91 ? 5.410 0.747 -17.642 1.0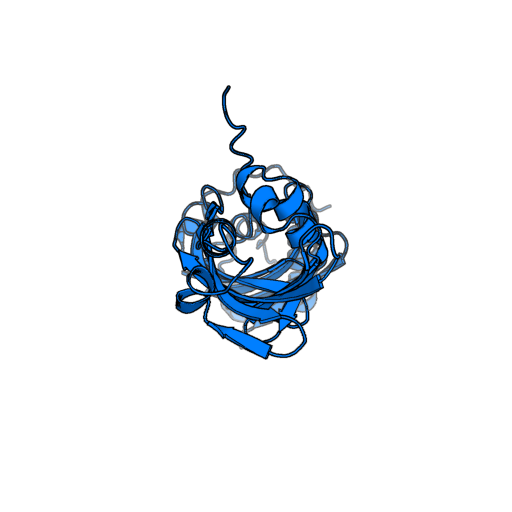0 85.12 91 LEU A CA 1
ATOM 643 C C . LEU A 1 91 ? 5.011 0.417 -19.079 1.00 85.12 91 LEU A C 1
ATOM 645 O O . LEU A 1 91 ? 5.360 -0.640 -19.613 1.00 85.12 91 LEU A O 1
ATOM 649 N N . TYR A 1 92 ? 4.307 1.346 -19.721 1.00 84.81 92 TYR A N 1
ATOM 650 C CA . TYR A 1 92 ? 3.817 1.210 -21.089 1.00 84.81 92 TYR A CA 1
ATOM 651 C C . TYR A 1 92 ? 4.499 2.208 -22.033 1.00 84.81 92 TYR A C 1
ATOM 653 O O . TYR A 1 92 ? 4.757 3.358 -21.670 1.00 84.81 92 TYR A O 1
ATOM 661 N N . ASP A 1 93 ? 4.774 1.740 -23.255 1.00 81.31 93 ASP A N 1
ATOM 662 C CA . ASP A 1 93 ? 5.455 2.471 -24.333 1.00 81.31 93 ASP A CA 1
ATOM 663 C C . ASP A 1 93 ? 6.697 3.241 -23.876 1.00 81.31 93 ASP A C 1
ATOM 665 O O . ASP A 1 93 ? 6.866 4.427 -24.165 1.00 81.31 93 ASP A O 1
ATOM 669 N N . VAL A 1 94 ? 7.582 2.547 -23.167 1.00 76.06 94 VAL A N 1
ATOM 670 C CA . VAL A 1 94 ? 8.843 3.113 -22.702 1.00 76.06 94 VAL A CA 1
ATOM 671 C C . VAL A 1 94 ? 9.695 3.503 -23.909 1.00 76.06 94 VAL A C 1
ATOM 673 O O . VAL A 1 94 ? 9.881 2.707 -24.833 1.00 76.06 94 VAL A O 1
ATOM 676 N N . THR A 1 95 ? 10.208 4.729 -23.934 1.00 72.62 95 THR A N 1
ATOM 677 C CA . THR A 1 95 ? 11.137 5.209 -24.965 1.00 72.62 95 THR A CA 1
ATOM 678 C C . THR A 1 95 ? 12.586 5.056 -24.513 1.00 72.62 95 THR A C 1
ATOM 680 O O . THR A 1 95 ? 12.869 4.875 -23.330 1.00 72.62 95 THR A O 1
ATOM 683 N N . ARG A 1 96 ? 13.534 5.150 -25.454 1.00 66.88 96 ARG A N 1
ATOM 684 C CA . ARG A 1 96 ? 14.974 5.185 -25.126 1.00 66.88 96 ARG A CA 1
ATOM 685 C C . ARG A 1 96 ? 15.352 6.338 -24.191 1.00 66.88 96 ARG A C 1
ATOM 687 O O . ARG A 1 96 ? 16.239 6.207 -23.364 1.00 66.88 96 ARG A O 1
ATOM 694 N N . ASP A 1 97 ? 14.641 7.452 -24.261 1.00 65.69 97 ASP A N 1
ATOM 695 C CA . ASP A 1 97 ? 14.908 8.587 -23.374 1.00 65.69 97 ASP A CA 1
ATOM 696 C C . ASP A 1 97 ? 14.189 8.446 -22.023 1.00 65.69 97 ASP A C 1
ATOM 698 O O . ASP A 1 97 ? 14.158 9.383 -21.237 1.00 65.69 97 ASP A O 1
ATOM 702 N N . GLY A 1 98 ? 13.578 7.285 -21.754 1.00 65.19 98 GLY A N 1
ATOM 703 C CA . GLY A 1 98 ? 12.876 6.994 -20.509 1.00 65.19 98 GLY A CA 1
ATOM 704 C C . GLY A 1 98 ? 11.495 7.635 -20.376 1.00 65.19 98 GLY A C 1
ATOM 705 O O . GLY A 1 98 ? 10.906 7.606 -19.298 1.00 65.19 98 GLY A O 1
ATOM 706 N N . GLY A 1 99 ? 10.937 8.168 -21.460 1.00 72.94 99 GLY A N 1
ATOM 707 C CA . GLY A 1 99 ? 9.539 8.584 -21.488 1.00 72.94 99 GLY A CA 1
ATOM 708 C C . GLY A 1 99 ? 8.599 7.380 -21.443 1.00 72.94 99 GLY A C 1
ATOM 709 O O . GLY A 1 99 ? 8.934 6.315 -21.956 1.00 72.94 99 GLY A O 1
ATOM 710 N N . ILE A 1 100 ? 7.410 7.559 -20.868 1.00 79.31 100 ILE A N 1
ATOM 711 C CA . ILE A 1 100 ? 6.343 6.546 -20.844 1.00 79.31 100 ILE A CA 1
ATOM 712 C C . ILE A 1 100 ? 5.039 7.134 -21.391 1.00 79.31 100 ILE A C 1
ATOM 714 O O . ILE A 1 100 ? 4.811 8.342 -21.291 1.00 79.31 100 ILE A O 1
ATOM 718 N N . SER A 1 101 ? 4.158 6.303 -21.951 1.00 84.62 101 SER A N 1
ATOM 719 C CA . SER A 1 101 ? 2.776 6.725 -22.249 1.00 84.62 101 SER A CA 1
ATOM 720 C C . SER A 1 101 ? 1.886 6.651 -21.004 1.00 84.62 101 SER A C 1
ATOM 722 O O . SER A 1 101 ? 0.954 7.443 -20.854 1.00 84.62 101 SER A O 1
ATOM 724 N N . GLY A 1 102 ? 2.223 5.744 -20.086 1.00 84.94 102 GLY A N 1
ATOM 725 C CA . GLY A 1 102 ? 1.606 5.572 -18.780 1.00 84.94 102 GLY A CA 1
ATOM 726 C C . GLY A 1 102 ? 2.089 4.289 -18.113 1.00 84.94 102 GLY A C 1
ATOM 727 O O . GLY A 1 102 ? 3.028 3.643 -18.577 1.00 84.94 102 GLY A O 1
ATOM 728 N N . GLY A 1 103 ? 1.440 3.905 -17.021 1.00 86.81 103 GLY A N 1
ATOM 729 C CA . GLY A 1 103 ? 1.793 2.691 -16.299 1.00 86.81 103 GLY A CA 1
ATOM 730 C C . GLY A 1 103 ? 0.939 2.446 -15.067 1.00 86.81 103 GLY A C 1
ATOM 731 O O . GLY A 1 103 ? 0.048 3.231 -14.731 1.00 86.81 103 GLY A O 1
ATOM 732 N N . ARG A 1 104 ? 1.225 1.344 -14.384 1.00 89.19 104 ARG A N 1
ATOM 733 C CA . ARG A 1 104 ? 0.658 1.004 -13.078 1.00 89.19 104 ARG A CA 1
ATOM 734 C C . ARG A 1 104 ? 1.784 0.691 -12.114 1.00 89.19 104 ARG A C 1
ATOM 736 O O . ARG A 1 104 ? 2.815 0.171 -12.520 1.00 89.19 104 ARG A O 1
ATOM 743 N N . ALA A 1 105 ? 1.584 0.992 -10.844 1.00 86.88 105 ALA A N 1
ATOM 744 C CA . ALA A 1 105 ? 2.503 0.601 -9.792 1.00 86.88 105 ALA A CA 1
ATOM 745 C C . ALA A 1 105 ? 1.729 0.066 -8.595 1.00 86.88 105 ALA A C 1
ATOM 747 O O . ALA A 1 105 ? 0.634 0.532 -8.289 1.00 86.88 105 ALA A O 1
ATOM 748 N N . THR A 1 106 ? 2.313 -0.908 -7.912 1.00 89.38 106 THR A N 1
ATOM 749 C CA . THR A 1 106 ? 1.799 -1.439 -6.658 1.00 89.38 106 THR A CA 1
ATOM 750 C C . THR A 1 106 ? 2.886 -1.373 -5.606 1.00 89.38 106 THR A C 1
ATOM 752 O O . THR A 1 106 ? 3.953 -1.944 -5.824 1.00 89.38 106 THR A O 1
ATOM 755 N N . ALA A 1 107 ? 2.618 -0.745 -4.467 1.00 88.25 107 ALA A N 1
ATOM 756 C CA . ALA A 1 107 ? 3.521 -0.745 -3.319 1.00 88.25 107 ALA A CA 1
ATOM 757 C C . ALA A 1 107 ? 2.890 -1.508 -2.159 1.00 88.25 107 ALA A C 1
ATOM 759 O O . ALA A 1 107 ? 1.780 -1.194 -1.743 1.00 88.25 107 ALA A O 1
ATOM 760 N N . THR A 1 108 ? 3.590 -2.509 -1.641 1.00 90.81 108 THR A N 1
ATOM 761 C CA . THR A 1 108 ? 3.146 -3.328 -0.515 1.00 90.81 108 THR A CA 1
ATOM 762 C C . THR A 1 108 ? 3.896 -2.914 0.736 1.00 90.81 108 THR A C 1
ATOM 764 O O . THR A 1 108 ? 5.119 -3.017 0.806 1.00 90.81 108 THR A O 1
ATOM 767 N N . ILE A 1 109 ? 3.142 -2.425 1.715 1.00 90.12 109 ILE A N 1
ATOM 768 C CA . ILE A 1 109 ? 3.636 -2.011 3.023 1.00 90.12 109 ILE A CA 1
ATOM 769 C C . ILE A 1 109 ? 3.395 -3.171 3.999 1.00 90.12 109 ILE A C 1
ATOM 771 O O . ILE A 1 109 ? 2.229 -3.507 4.242 1.00 90.12 109 ILE A O 1
ATOM 775 N N . PRO A 1 110 ? 4.452 -3.766 4.578 1.00 91.69 110 PRO A N 1
ATOM 776 C CA . PRO A 1 110 ? 4.320 -4.807 5.592 1.00 91.69 110 PRO A CA 1
ATOM 777 C C . PRO A 1 110 ? 3.533 -4.320 6.811 1.00 91.69 110 PRO A C 1
ATOM 779 O O . PRO A 1 110 ? 3.604 -3.143 7.190 1.00 91.69 110 PRO A O 1
ATOM 782 N N . TYR A 1 111 ? 2.801 -5.221 7.463 1.00 91.12 111 TYR A N 1
ATOM 783 C CA . TYR A 1 111 ? 1.959 -4.854 8.602 1.00 91.12 111 TYR A CA 1
ATOM 784 C C . TYR A 1 111 ? 2.760 -4.346 9.802 1.00 91.12 111 TYR A C 1
ATOM 786 O O . TYR A 1 111 ? 2.301 -3.449 10.501 1.00 91.12 111 TYR A O 1
ATOM 794 N N . GLU A 1 112 ? 3.989 -4.817 9.997 1.00 88.44 112 GLU A N 1
ATOM 795 C CA . GLU A 1 112 ? 4.894 -4.343 11.045 1.00 88.44 112 GLU A CA 1
ATOM 796 C C . GLU A 1 112 ? 5.313 -2.889 10.808 1.00 88.44 112 GLU A C 1
ATOM 798 O O . GLU A 1 112 ? 5.462 -2.106 11.749 1.00 88.44 112 GLU A O 1
ATOM 803 N N . ALA A 1 113 ? 5.494 -2.507 9.543 1.00 86.19 113 ALA A N 1
ATOM 804 C CA . ALA A 1 113 ? 5.790 -1.130 9.184 1.00 86.19 113 ALA A CA 1
ATOM 805 C C . ALA A 1 113 ? 4.553 -0.239 9.354 1.00 86.19 113 ALA A C 1
ATOM 807 O O . ALA A 1 113 ? 4.664 0.866 9.888 1.00 86.19 113 ALA A O 1
ATOM 808 N N . LEU A 1 114 ? 3.372 -0.735 8.971 1.00 85.12 114 LEU A N 1
ATOM 809 C CA . LEU A 1 114 ? 2.103 -0.042 9.196 1.00 85.12 114 LEU A CA 1
ATOM 810 C C . LEU A 1 114 ? 1.825 0.151 10.697 1.00 85.12 114 LEU A C 1
ATOM 812 O O . LEU A 1 114 ? 1.442 1.241 11.112 1.00 85.12 114 LEU A O 1
ATOM 816 N N . GLN A 1 115 ? 2.096 -0.863 11.521 1.00 86.44 115 GLN A N 1
ATOM 817 C CA . GLN A 1 115 ? 1.987 -0.807 12.979 1.00 86.44 115 GLN A CA 1
ATOM 818 C C . GLN A 1 115 ? 2.840 0.319 13.566 1.00 86.44 115 GLN A C 1
ATOM 820 O O . GLN A 1 115 ? 2.338 1.122 14.350 1.00 86.44 115 GLN A O 1
ATOM 825 N N . LYS A 1 116 ? 4.121 0.397 13.178 1.00 83.19 116 LYS A N 1
ATOM 826 C CA . LYS A 1 116 ? 5.030 1.456 13.647 1.00 83.19 116 LYS A CA 1
ATOM 827 C C . LYS A 1 116 ? 4.498 2.842 13.288 1.00 83.19 116 LYS A C 1
ATOM 829 O O . LYS A 1 116 ? 4.444 3.718 14.139 1.00 83.19 116 LYS A O 1
ATOM 834 N N . ARG A 1 117 ? 4.001 3.012 12.061 1.00 77.50 117 ARG A N 1
ATOM 835 C CA . ARG A 1 117 ? 3.418 4.284 11.606 1.00 77.50 117 ARG A CA 1
ATOM 836 C C . ARG A 1 117 ? 2.173 4.694 12.377 1.00 77.50 117 ARG A C 1
ATOM 838 O O . ARG A 1 117 ? 2.012 5.873 12.679 1.00 77.50 117 ARG A O 1
ATOM 845 N N . LEU A 1 118 ? 1.295 3.742 12.677 1.00 77.38 118 LEU A N 1
ATOM 846 C CA . LEU A 1 118 ? 0.106 4.011 13.481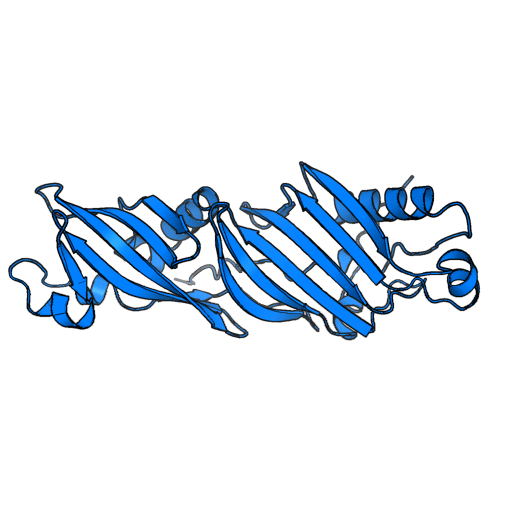 1.00 77.38 118 LEU A CA 1
ATOM 847 C C . LEU A 1 118 ? 0.480 4.379 14.922 1.00 77.38 118 LEU A C 1
ATOM 849 O O . LEU A 1 118 ? -0.194 5.216 15.509 1.00 77.38 118 LEU A O 1
ATOM 853 N N . ALA A 1 119 ? 1.556 3.805 15.466 1.00 77.38 119 ALA A N 1
ATOM 854 C CA . ALA A 1 119 ? 2.080 4.172 16.781 1.00 77.38 119 ALA A CA 1
ATOM 855 C C . ALA A 1 119 ? 2.733 5.569 16.799 1.00 77.38 119 ALA A C 1
ATOM 857 O O . ALA A 1 119 ? 2.595 6.287 17.785 1.00 77.38 119 ALA A O 1
ATOM 858 N N . ASP A 1 120 ? 3.397 5.972 15.711 1.00 74.81 120 ASP A N 1
ATOM 859 C CA . ASP A 1 120 ? 4.065 7.278 15.597 1.00 74.81 120 ASP A CA 1
ATOM 860 C C . ASP A 1 120 ? 3.091 8.450 15.358 1.00 74.81 120 ASP A C 1
ATOM 862 O O . ASP A 1 120 ? 3.434 9.613 15.578 1.00 74.81 120 ASP A O 1
ATOM 866 N N . SER A 1 121 ? 1.880 8.171 14.872 1.00 71.19 121 SER A N 1
ATOM 867 C CA . SER A 1 121 ? 0.843 9.180 14.643 1.00 71.19 121 SER A CA 1
ATOM 868 C C . SER A 1 121 ? -0.029 9.325 15.888 1.00 71.19 121 SER A C 1
ATOM 870 O O . SER A 1 121 ? -0.779 8.413 16.208 1.00 71.19 121 SER A O 1
ATOM 872 N N . GLU A 1 122 ? 0.003 10.479 16.564 1.00 69.19 122 GLU A N 1
ATOM 873 C CA . GLU A 1 122 ? -0.823 10.731 17.763 1.00 69.19 122 GLU A CA 1
ATOM 874 C C . GLU A 1 122 ? -2.321 10.485 17.504 1.00 69.19 122 GLU A C 1
ATOM 876 O O . GLU A 1 122 ? -3.012 9.849 18.305 1.00 69.19 122 GLU A O 1
ATOM 881 N N . GLU A 1 123 ? -2.814 10.931 16.345 1.00 65.12 123 GLU A N 1
ATOM 882 C CA . GLU A 1 123 ? -4.204 10.733 15.936 1.00 65.12 123 GLU A CA 1
ATOM 883 C C . GLU A 1 123 ? -4.523 9.278 15.617 1.00 65.12 123 GLU A C 1
ATOM 885 O O . GLU A 1 123 ? -5.645 8.863 15.876 1.00 65.12 123 GLU A O 1
ATOM 890 N N . ALA A 1 124 ? -3.594 8.484 15.077 1.00 64.44 124 ALA A N 1
ATOM 891 C CA . ALA A 1 124 ? -3.827 7.067 14.794 1.00 64.44 124 ALA A CA 1
ATOM 892 C C . ALA A 1 124 ? -3.617 6.173 16.032 1.00 64.44 124 ALA A C 1
ATOM 894 O O . ALA A 1 124 ? -4.371 5.221 16.249 1.00 64.44 124 ALA A O 1
ATOM 895 N N . ALA A 1 125 ? -2.670 6.530 16.898 1.00 64.69 125 ALA A N 1
ATOM 896 C CA . ALA A 1 125 ? -2.303 5.793 18.099 1.00 64.69 125 ALA A CA 1
ATOM 897 C C . ALA A 1 125 ? -3.474 5.686 19.080 1.00 64.69 125 ALA A C 1
ATOM 899 O O . ALA A 1 125 ? -3.747 4.604 19.592 1.00 64.69 125 ALA A O 1
ATOM 900 N N . ALA A 1 126 ? -4.266 6.751 19.253 1.00 62.78 126 ALA A N 1
ATOM 901 C CA . ALA A 1 126 ? -5.378 6.785 20.212 1.00 62.78 126 ALA A CA 1
ATOM 902 C C . ALA A 1 126 ? -6.456 5.687 20.015 1.00 62.78 126 ALA A C 1
ATOM 904 O O . ALA A 1 126 ? -7.257 5.430 20.923 1.00 62.78 126 ALA A O 1
ATOM 905 N N . GLY A 1 127 ? -6.514 5.068 18.826 1.00 64.62 127 GLY A N 1
ATOM 906 C CA . GLY A 1 127 ? -7.427 3.962 18.494 1.00 64.62 127 GLY A CA 1
ATOM 907 C C . GLY A 1 127 ? -6.744 2.619 18.229 1.00 64.62 127 GLY A C 1
ATOM 908 O O . GLY A 1 127 ? -7.442 1.614 18.128 1.00 64.62 127 GLY A O 1
ATOM 909 N N . ALA A 1 128 ? -5.413 2.597 18.119 1.00 67.38 128 ALA A N 1
ATOM 910 C CA . ALA A 1 128 ? -4.618 1.404 17.826 1.00 67.38 128 ALA A CA 1
ATOM 911 C C . ALA A 1 128 ? -3.674 1.005 18.976 1.00 67.38 128 ALA A C 1
ATOM 913 O O . ALA A 1 128 ? -2.949 0.019 18.864 1.00 67.38 128 ALA A O 1
ATOM 914 N N . GLU A 1 129 ? -3.669 1.755 20.079 1.00 74.50 129 GLU A N 1
ATOM 915 C CA . GLU A 1 129 ? -2.833 1.479 21.245 1.00 74.50 129 GLU A CA 1
ATOM 916 C C . GLU A 1 129 ? -3.094 0.068 21.796 1.00 74.50 129 GLU A C 1
ATOM 918 O O . GLU A 1 129 ? -4.234 -0.312 22.065 1.00 74.50 129 GLU A O 1
ATOM 923 N N . GLY A 1 130 ? -2.029 -0.729 21.925 1.00 79.44 130 GLY A N 1
ATOM 924 C CA . GLY A 1 130 ? -2.115 -2.124 22.369 1.00 79.44 130 GLY A CA 1
ATOM 925 C C . GLY A 1 130 ? -2.704 -3.100 21.341 1.00 79.44 130 GLY A C 1
ATOM 926 O O . GLY A 1 130 ? -2.874 -4.278 21.659 1.00 79.44 130 GLY A O 1
ATOM 927 N N . LEU A 1 131 ? -3.001 -2.649 20.117 1.00 84.81 131 LEU A N 1
ATOM 928 C CA . LEU A 1 131 ? -3.473 -3.499 19.026 1.00 84.81 131 LEU A CA 1
ATOM 929 C C . LEU A 1 131 ? -2.324 -3.839 18.076 1.00 84.81 131 LEU A C 1
ATOM 931 O O . LEU A 1 131 ? -1.503 -2.992 17.746 1.00 84.81 131 LEU A O 1
ATOM 935 N N . THR A 1 132 ? -2.298 -5.083 17.617 1.00 91.00 132 THR A N 1
ATOM 936 C CA . THR A 1 132 ? -1.451 -5.582 16.535 1.00 91.00 132 THR A CA 1
ATOM 937 C C . THR A 1 132 ? -2.222 -5.537 15.223 1.00 91.00 132 THR A C 1
ATOM 939 O O . THR A 1 132 ? -3.360 -6.003 15.143 1.00 91.00 132 THR A O 1
ATOM 942 N N . VAL A 1 133 ? -1.600 -4.974 14.199 1.00 91.69 133 VAL A N 1
ATOM 943 C CA . VAL A 1 133 ? -2.127 -4.846 12.846 1.00 91.69 133 VAL A CA 1
ATOM 944 C C . VAL A 1 133 ? -1.795 -6.105 12.055 1.00 91.69 133 VAL A C 1
ATOM 946 O O . VAL A 1 133 ? -0.664 -6.581 12.052 1.00 91.69 133 VAL A O 1
ATOM 949 N N . GLY A 1 134 ? -2.788 -6.609 11.341 1.00 93.25 134 GLY A N 1
ATOM 950 C CA . GLY A 1 134 ? -2.661 -7.664 10.349 1.00 93.25 134 GLY A CA 1
ATOM 951 C C . GLY A 1 134 ? -3.738 -7.511 9.284 1.00 93.25 134 GLY A C 1
ATOM 952 O O . GLY A 1 134 ? -4.435 -6.493 9.221 1.00 93.25 134 GLY A O 1
ATOM 953 N N . GLY A 1 135 ? -3.917 -8.532 8.460 1.00 91.94 135 GLY A N 1
ATOM 954 C CA . GLY A 1 135 ? -5.024 -8.577 7.521 1.00 91.94 135 GLY A CA 1
ATOM 955 C C . GLY A 1 135 ? -4.905 -9.700 6.507 1.00 91.94 135 GLY A C 1
ATOM 956 O O . GLY A 1 135 ? -3.932 -10.452 6.467 1.00 91.94 135 GLY A O 1
ATOM 957 N N . ASP A 1 136 ? -5.953 -9.817 5.706 1.00 89.75 136 ASP A N 1
ATOM 958 C CA . ASP A 1 136 ? -6.095 -10.802 4.643 1.00 89.75 136 ASP A CA 1
ATOM 959 C C . ASP A 1 136 ? -6.866 -10.187 3.461 1.00 89.75 136 ASP A C 1
ATOM 961 O O . ASP A 1 136 ? -7.110 -8.980 3.410 1.00 89.75 136 ASP A O 1
ATOM 965 N N . ALA A 1 137 ? -7.284 -11.012 2.499 1.00 87.50 137 ALA A N 1
ATOM 966 C CA . ALA A 1 137 ? -8.082 -10.558 1.358 1.00 87.50 137 ALA A CA 1
ATOM 967 C C . ALA A 1 137 ? -9.470 -9.989 1.739 1.00 87.50 137 ALA A C 1
ATOM 969 O O . ALA A 1 137 ? -10.146 -9.419 0.886 1.00 87.50 137 ALA A O 1
ATOM 970 N N . LYS A 1 138 ? -9.923 -10.157 2.989 1.00 85.75 138 LYS A N 1
ATOM 971 C CA . LYS A 1 138 ? -11.216 -9.670 3.495 1.00 85.75 138 LYS A CA 1
ATOM 972 C C . LYS A 1 138 ? -11.103 -8.321 4.204 1.00 85.75 138 LYS A C 1
ATOM 974 O O . LYS A 1 138 ? -12.129 -7.677 4.410 1.00 85.75 138 LYS A O 1
ATOM 979 N N . GLY A 1 139 ? -9.903 -7.895 4.592 1.00 91.06 139 GLY A N 1
ATOM 980 C CA . GLY A 1 139 ? -9.682 -6.571 5.168 1.00 91.06 139 GLY A CA 1
ATOM 981 C C . GLY A 1 139 ? -8.502 -6.496 6.128 1.00 91.06 139 GLY A C 1
ATOM 982 O O . GLY A 1 139 ? -7.768 -7.460 6.348 1.00 91.06 139 GLY A O 1
ATOM 983 N N . LEU A 1 140 ? -8.351 -5.318 6.727 1.00 92.19 140 LEU A N 1
ATOM 984 C CA . LEU A 1 140 ? -7.402 -5.061 7.801 1.00 92.19 140 LEU A CA 1
ATOM 985 C C . LEU A 1 140 ? -7.978 -5.611 9.109 1.00 92.19 140 LEU A C 1
ATOM 987 O O . LEU A 1 140 ? -9.167 -5.446 9.385 1.00 92.19 140 LEU A O 1
ATOM 991 N N . THR A 1 141 ? -7.144 -6.231 9.932 1.00 93.38 141 THR A N 1
ATOM 992 C CA . THR A 1 141 ? -7.514 -6.714 11.262 1.00 93.38 141 THR A CA 1
ATOM 993 C C . THR A 1 141 ? -6.635 -6.061 12.314 1.00 93.38 141 THR A C 1
ATOM 995 O O . THR A 1 141 ? -5.414 -6.100 12.203 1.00 93.38 141 THR A O 1
ATOM 998 N N . LEU A 1 142 ? -7.242 -5.492 13.351 1.00 91.25 142 LEU A N 1
ATOM 999 C CA . LEU A 1 142 ? -6.542 -4.996 14.532 1.00 91.25 142 LEU A CA 1
ATOM 1000 C C . LEU A 1 142 ? -6.899 -5.907 15.706 1.00 91.25 142 LEU A C 1
ATOM 1002 O O . LEU A 1 142 ? -8.058 -5.961 16.118 1.00 91.25 142 LEU A O 1
ATOM 1006 N N . THR A 1 143 ? -5.929 -6.649 16.224 1.00 91.19 143 THR A N 1
ATOM 1007 C CA . THR A 1 143 ? -6.123 -7.606 17.321 1.00 91.19 143 THR A CA 1
ATOM 1008 C C . THR A 1 143 ? -5.414 -7.129 18.569 1.00 91.19 143 THR A C 1
ATOM 1010 O O . THR A 1 143 ? -4.239 -6.790 18.509 1.00 91.19 143 THR A O 1
ATOM 1013 N N . GLY A 1 144 ? -6.070 -7.158 19.718 1.00 88.75 144 GLY A N 1
ATOM 1014 C CA . GLY A 1 144 ? -5.409 -6.822 20.973 1.00 88.75 144 GLY A CA 1
ATOM 1015 C C . GLY A 1 144 ? -6.360 -6.926 22.142 1.00 88.75 144 GLY A C 1
ATOM 1016 O O . GLY A 1 144 ? -7.375 -7.616 22.058 1.00 88.75 144 GLY A O 1
ATOM 1017 N N . THR A 1 145 ? -6.032 -6.252 23.235 1.00 85.38 145 THR A N 1
ATOM 1018 C CA . THR A 1 145 ? -6.855 -6.245 24.441 1.00 85.38 145 THR A CA 1
ATOM 1019 C C . THR A 1 145 ? -7.318 -4.833 24.769 1.00 85.38 145 THR A C 1
ATOM 1021 O O . THR A 1 145 ? -6.590 -3.866 24.561 1.00 85.38 145 THR A O 1
ATOM 1024 N N . VAL A 1 146 ? -8.548 -4.696 25.267 1.00 76.12 146 VAL A N 1
ATOM 1025 C CA . VAL A 1 146 ? -9.099 -3.397 25.688 1.00 76.12 146 VAL A CA 1
ATOM 1026 C C . VAL A 1 146 ? -9.683 -3.445 27.091 1.00 76.12 146 VAL A C 1
ATOM 1028 O O . VAL A 1 146 ? -10.172 -4.476 27.562 1.00 76.12 146 VAL A O 1
ATOM 1031 N N . GLY A 1 147 ? -9.659 -2.279 27.741 1.00 71.50 147 GLY A N 1
ATOM 1032 C CA . GLY A 1 147 ? -10.150 -2.081 29.101 1.00 71.50 147 GLY A CA 1
ATOM 1033 C C . GLY A 1 147 ? -9.229 -2.677 30.172 1.00 71.50 147 GLY A C 1
ATOM 1034 O O . GLY A 1 147 ? -8.332 -3.464 29.885 1.00 71.50 147 GLY A O 1
ATOM 1035 N N . GLY A 1 148 ? -9.475 -2.325 31.438 1.00 70.12 148 GLY A N 1
ATOM 1036 C CA . GLY A 1 148 ? -8.667 -2.800 32.575 1.00 70.12 148 GLY A CA 1
ATOM 1037 C C . GLY A 1 148 ? -8.740 -4.312 32.833 1.00 70.12 148 GLY A C 1
ATOM 1038 O O . GLY A 1 148 ? -7.941 -4.837 33.598 1.00 70.12 148 GLY A O 1
ATOM 1039 N N . LEU A 1 149 ? -9.681 -5.013 32.188 1.00 75.31 149 LEU A N 1
ATOM 1040 C CA . LEU A 1 149 ? -9.843 -6.469 32.263 1.00 75.31 149 LEU A CA 1
ATOM 1041 C C . LEU A 1 149 ? -9.073 -7.224 31.166 1.00 75.31 149 LEU A C 1
ATOM 1043 O O . LEU A 1 149 ? -9.076 -8.451 31.171 1.00 75.31 149 LEU A O 1
ATOM 1047 N N . GLY A 1 150 ? -8.446 -6.519 30.216 1.00 82.00 150 GLY A N 1
ATOM 1048 C CA . GLY A 1 150 ? -7.663 -7.144 29.149 1.00 82.00 150 GLY A CA 1
ATOM 1049 C C . GLY A 1 150 ? -8.499 -7.998 28.192 1.00 82.00 150 GLY A C 1
ATOM 1050 O O . GLY A 1 150 ? -8.048 -9.056 27.757 1.00 82.00 150 GLY A O 1
ATOM 1051 N N . LEU A 1 151 ? -9.725 -7.570 27.870 1.00 83.56 151 LEU A N 1
ATOM 1052 C CA . LEU A 1 151 ? -10.625 -8.358 27.027 1.00 83.56 151 LEU A CA 1
ATOM 1053 C C . LEU A 1 151 ? -10.083 -8.445 25.596 1.00 83.56 151 LEU A C 1
ATOM 1055 O O . LEU A 1 151 ? -9.837 -7.393 25.001 1.00 83.56 151 LEU A O 1
ATOM 1059 N N . PRO A 1 152 ? -9.932 -9.653 25.020 1.00 87.50 152 PRO A N 1
ATOM 1060 C CA . PRO A 1 152 ? -9.450 -9.804 23.659 1.00 87.50 152 PRO A CA 1
ATOM 1061 C C . PRO A 1 152 ? -10.495 -9.289 22.672 1.00 87.50 152 PRO A C 1
ATOM 1063 O O . PRO A 1 152 ? -11.665 -9.692 22.704 1.00 87.50 152 PRO A O 1
ATOM 1066 N N . ILE A 1 153 ? -10.047 -8.416 21.778 1.00 88.81 153 ILE A N 1
ATOM 1067 C CA . ILE A 1 153 ? -10.847 -7.874 20.693 1.00 88.81 153 ILE A CA 1
ATOM 1068 C C . ILE A 1 153 ? -10.163 -8.064 19.347 1.00 88.81 153 ILE A C 1
ATOM 1070 O O . ILE A 1 153 ? -8.938 -8.115 19.229 1.00 88.81 153 ILE A O 1
ATOM 1074 N N . THR A 1 154 ? -10.982 -8.155 18.308 1.00 92.44 154 THR A N 1
ATOM 1075 C CA . THR A 1 154 ? -10.534 -8.121 16.916 1.00 92.44 154 THR A CA 1
ATOM 1076 C C . THR A 1 154 ? -11.403 -7.147 16.150 1.00 92.44 154 THR A C 1
ATOM 1078 O O . THR A 1 154 ? -12.597 -7.376 15.992 1.00 92.44 154 THR A O 1
ATOM 1081 N N . VAL A 1 155 ? -10.821 -6.057 15.672 1.00 91.62 155 VAL A N 1
ATOM 1082 C CA . VAL A 1 155 ? -11.504 -5.082 14.823 1.00 91.62 155 VAL A CA 1
ATOM 1083 C C . VAL A 1 155 ? -11.199 -5.421 13.375 1.00 91.62 155 VAL A C 1
ATOM 1085 O O . VAL A 1 155 ? -10.033 -5.522 13.006 1.00 91.62 155 VAL A O 1
ATOM 1088 N N . ARG A 1 156 ? -12.227 -5.570 12.543 1.00 93.88 156 ARG A N 1
ATOM 1089 C CA . ARG A 1 156 ? -12.073 -5.671 11.093 1.00 93.88 156 ARG A CA 1
ATOM 1090 C C . ARG A 1 156 ? -12.361 -4.318 10.464 1.00 93.88 156 ARG A C 1
ATOM 1092 O O . ARG A 1 156 ? -13.381 -3.697 10.760 1.00 93.88 156 ARG A O 1
ATOM 1099 N N . ALA A 1 157 ? -11.495 -3.877 9.565 1.00 92.19 157 ALA A N 1
ATOM 1100 C CA . ALA A 1 157 ? -11.644 -2.627 8.842 1.00 92.19 157 ALA A CA 1
ATOM 1101 C C . ALA A 1 157 ? -11.502 -2.836 7.333 1.00 92.19 157 ALA A C 1
ATOM 1103 O O . ALA A 1 157 ? -10.656 -3.599 6.864 1.00 92.19 157 ALA A O 1
ATOM 1104 N N . SER A 1 158 ? -12.325 -2.124 6.572 1.00 92.38 158 SER A N 1
ATOM 1105 C CA . SER A 1 158 ? -12.114 -1.941 5.143 1.00 92.38 158 SER A CA 1
ATOM 1106 C C . SER A 1 158 ? -11.119 -0.809 4.915 1.00 92.38 158 SER A C 1
ATOM 1108 O O . SER A 1 158 ? -11.026 0.129 5.710 1.00 92.38 158 SER A O 1
ATOM 1110 N N . THR A 1 159 ? -10.391 -0.880 3.807 1.00 91.00 159 THR A N 1
ATOM 1111 C CA . THR A 1 159 ? -9.488 0.186 3.374 1.00 91.00 159 THR A CA 1
ATOM 1112 C C . THR A 1 159 ? -9.964 0.729 2.038 1.00 91.00 159 THR A C 1
ATOM 1114 O O . THR A 1 159 ? -10.465 -0.016 1.200 1.00 91.00 159 THR A O 1
ATOM 1117 N N . SER A 1 160 ? -9.861 2.040 1.862 1.00 89.31 160 SER A N 1
ATOM 1118 C CA . SER A 1 160 ? -10.148 2.709 0.598 1.00 89.31 160 SER A CA 1
ATOM 1119 C C . SER A 1 160 ? -9.095 3.775 0.348 1.00 89.31 160 SER A C 1
ATOM 1121 O O . SER A 1 160 ? -8.624 4.424 1.281 1.00 89.31 160 SER A O 1
ATOM 1123 N N . ALA A 1 161 ? -8.701 3.921 -0.908 1.00 86.88 161 ALA A N 1
ATOM 1124 C CA . ALA A 1 161 ? -7.772 4.948 -1.337 1.00 86.88 161 ALA A CA 1
ATOM 1125 C C . ALA A 1 161 ? -8.536 6.111 -1.967 1.00 86.88 161 ALA A C 1
ATOM 1127 O O . ALA A 1 161 ? -9.463 5.908 -2.750 1.00 86.88 161 ALA A O 1
ATOM 1128 N N . THR A 1 162 ? -8.108 7.323 -1.653 1.00 81.00 162 THR A N 1
ATOM 1129 C CA . THR A 1 162 ? -8.461 8.546 -2.369 1.00 81.00 162 THR A CA 1
ATOM 1130 C C . THR A 1 162 ? -7.202 9.116 -3.019 1.00 81.00 162 THR A C 1
ATOM 1132 O O . THR A 1 162 ? -6.097 8.625 -2.790 1.00 81.00 162 THR A O 1
ATOM 1135 N N . ALA A 1 163 ? -7.344 10.174 -3.819 1.00 73.31 163 ALA A N 1
ATOM 1136 C CA . ALA A 1 163 ? -6.198 10.828 -4.451 1.00 73.31 163 ALA A CA 1
ATOM 1137 C C . ALA A 1 163 ? -5.161 11.361 -3.441 1.00 73.31 163 ALA A C 1
ATOM 1139 O O . ALA A 1 163 ? -3.996 11.506 -3.794 1.00 73.31 163 ALA A O 1
ATOM 1140 N N . THR A 1 164 ? -5.579 11.649 -2.203 1.00 70.38 164 THR A N 1
ATOM 1141 C CA . THR A 1 164 ? -4.758 12.320 -1.183 1.00 70.38 164 THR A CA 1
ATOM 1142 C C . THR A 1 164 ? -4.584 11.500 0.092 1.00 70.38 164 THR A C 1
ATOM 1144 O O . THR A 1 164 ? -3.926 11.944 1.029 1.00 70.38 164 THR A O 1
ATOM 1147 N N . GLY A 1 165 ? -5.183 10.311 0.190 1.00 79.44 165 GLY A N 1
ATOM 1148 C CA . GLY A 1 165 ? -5.123 9.558 1.436 1.00 79.44 165 GLY A CA 1
ATOM 1149 C C . GLY A 1 165 ? -5.625 8.130 1.358 1.00 79.44 165 GLY A C 1
ATOM 1150 O O . GLY A 1 165 ? -6.245 7.692 0.393 1.00 79.44 165 GLY A O 1
ATOM 1151 N N . LEU A 1 166 ? -5.380 7.413 2.444 1.00 85.00 166 LEU A N 1
ATOM 1152 C CA . LEU A 1 166 ? -5.932 6.103 2.725 1.00 85.00 166 LEU A CA 1
ATOM 1153 C C . LEU A 1 166 ? -6.949 6.241 3.856 1.00 85.00 166 LEU A C 1
ATOM 1155 O O . LEU A 1 166 ? -6.584 6.580 4.979 1.00 85.00 166 LEU A O 1
ATOM 1159 N N . THR A 1 167 ? -8.211 5.930 3.591 1.00 88.38 167 THR A N 1
ATOM 1160 C CA . THR A 1 167 ? -9.241 5.860 4.627 1.00 88.38 167 THR A CA 1
ATOM 1161 C C . THR A 1 167 ? -9.396 4.425 5.109 1.00 88.38 167 THR A C 1
ATOM 1163 O O . THR A 1 167 ? -9.710 3.514 4.339 1.00 88.38 167 THR A O 1
ATOM 1166 N N . ILE A 1 168 ? -9.186 4.234 6.408 1.00 88.75 168 ILE A N 1
ATOM 1167 C CA . ILE A 1 168 ? -9.423 2.991 7.133 1.00 88.75 168 ILE A CA 1
ATOM 1168 C C . ILE A 1 168 ? -10.773 3.133 7.832 1.00 88.75 168 ILE A C 1
ATOM 1170 O O . ILE A 1 168 ? -10.961 4.007 8.682 1.00 88.75 168 ILE A O 1
ATOM 1174 N N . THR A 1 169 ? -11.717 2.270 7.474 1.00 91.50 169 THR A N 1
ATOM 1175 C CA . THR A 1 169 ? -13.079 2.273 8.010 1.00 91.50 169 THR A CA 1
ATOM 1176 C C . THR A 1 169 ? -13.308 0.982 8.777 1.00 91.50 169 THR A C 1
ATOM 1178 O O . THR A 1 169 ? -13.502 -0.072 8.168 1.00 91.50 169 THR A O 1
ATOM 1181 N N . PRO A 1 170 ? -13.281 1.028 10.113 1.00 91.50 170 PRO A N 1
ATOM 1182 C CA . PRO A 1 170 ? -13.711 -0.092 10.928 1.00 91.50 170 PRO A CA 1
ATOM 1183 C C . PRO A 1 170 ? -15.150 -0.501 10.564 1.00 91.50 170 PRO A C 1
ATOM 1185 O O . PRO A 1 170 ? -16.026 0.343 10.390 1.00 91.50 170 PRO A O 1
ATOM 1188 N N . THR A 1 171 ? -15.399 -1.804 10.448 1.00 93.12 171 THR A N 1
ATOM 1189 C CA . THR A 1 171 ? -16.693 -2.371 10.025 1.00 93.12 171 THR A CA 1
ATOM 1190 C C . THR A 1 171 ? -17.316 -3.212 11.133 1.00 93.12 171 THR A C 1
ATOM 1192 O O . THR A 1 171 ? -18.466 -2.986 11.522 1.00 93.12 171 THR A O 1
ATOM 1195 N N . THR A 1 172 ? -16.543 -4.142 11.694 1.00 93.06 172 THR A N 1
ATOM 1196 C CA . THR A 1 172 ? -16.988 -5.048 12.754 1.00 93.06 172 THR A CA 1
ATOM 1197 C C . THR A 1 172 ? -15.954 -5.151 13.867 1.00 93.06 172 THR A C 1
ATOM 1199 O O . THR A 1 172 ? -14.755 -4.959 13.661 1.00 93.06 172 THR A O 1
ATOM 1202 N N . VAL A 1 173 ? -16.430 -5.445 15.073 1.00 91.38 173 VAL A N 1
ATOM 1203 C CA . VAL A 1 173 ? -15.603 -5.765 16.237 1.00 91.38 173 VAL A CA 1
ATOM 1204 C C . VAL A 1 173 ? -16.037 -7.120 16.753 1.00 91.38 173 VAL A C 1
ATOM 1206 O O . VAL A 1 173 ? -17.214 -7.346 17.008 1.00 91.38 173 VAL A O 1
ATOM 1209 N N . THR A 1 174 ? -15.084 -8.020 16.934 1.00 91.06 174 THR A N 1
ATOM 1210 C CA . THR A 1 174 ? -15.288 -9.285 17.627 1.00 91.06 174 THR A CA 1
ATOM 1211 C C . THR A 1 174 ? -14.844 -9.131 19.070 1.00 91.06 174 THR A C 1
ATOM 1213 O O . THR A 1 174 ? -13.684 -8.808 19.318 1.00 91.06 174 THR A O 1
ATOM 1216 N N . VAL A 1 175 ? -15.750 -9.378 20.014 1.00 87.94 175 VAL A N 1
ATOM 1217 C CA . VAL A 1 175 ? -15.473 -9.368 21.457 1.00 87.94 175 VAL A CA 1
ATOM 1218 C C . VAL A 1 175 ? -15.872 -10.726 22.013 1.00 87.94 175 VAL A C 1
ATOM 1220 O O . VAL A 1 175 ? -17.016 -11.144 21.839 1.00 87.94 175 VAL A O 1
ATOM 1223 N N . LEU A 1 176 ? -14.935 -11.442 22.646 1.00 86.19 176 LEU A N 1
ATOM 1224 C CA . LEU A 1 176 ? -15.179 -12.793 23.182 1.00 86.19 176 LEU A CA 1
ATOM 1225 C C . LEU A 1 176 ? -15.816 -13.749 22.145 1.00 86.19 176 LEU A C 1
ATOM 1227 O O . LEU A 1 176 ? -16.746 -14.494 22.447 1.00 86.19 176 LEU A O 1
ATOM 1231 N N . GLY A 1 177 ? -15.354 -13.677 20.892 1.00 87.38 177 GLY A N 1
ATOM 1232 C CA . GLY A 1 177 ? -15.849 -14.508 19.787 1.00 87.38 177 GLY A CA 1
ATOM 1233 C C . GLY A 1 177 ? -17.196 -14.083 19.187 1.00 87.38 177 GLY A C 1
ATOM 1234 O O . GLY A 1 177 ? -17.685 -14.753 18.282 1.00 87.38 177 GLY A O 1
ATOM 1235 N N . ARG A 1 178 ? -17.802 -12.979 19.647 1.00 90.12 178 ARG A N 1
ATOM 1236 C CA . ARG A 1 178 ? -19.050 -12.438 19.083 1.00 90.12 178 ARG A CA 1
ATOM 1237 C C . ARG A 1 178 ? -18.762 -11.238 18.198 1.00 90.12 178 ARG A C 1
ATOM 1239 O O . ARG A 1 178 ? -18.216 -10.249 18.678 1.00 90.12 178 ARG A O 1
ATOM 1246 N N . GLU A 1 179 ? -19.149 -11.323 16.931 1.00 91.94 179 GLU A N 1
ATOM 1247 C CA . GLU A 1 179 ? -19.013 -10.232 15.968 1.00 91.94 179 GLU A CA 1
ATOM 1248 C C . GLU A 1 179 ? -20.167 -9.231 16.116 1.00 91.94 179 GLU A C 1
ATOM 1250 O O . GLU A 1 179 ? -21.341 -9.602 16.132 1.00 91.94 179 GLU A O 1
ATOM 1255 N N . VAL A 1 180 ? -19.817 -7.953 16.248 1.00 90.75 180 VAL A N 1
ATOM 1256 C CA . VAL A 1 180 ? -20.745 -6.838 16.431 1.00 90.75 180 VAL A CA 1
ATOM 1257 C C . VAL A 1 180 ? -20.425 -5.749 15.401 1.00 90.75 180 VAL A C 1
ATOM 1259 O O . VAL A 1 180 ? -19.280 -5.291 15.333 1.00 90.75 180 VAL A O 1
ATOM 1262 N N . PRO A 1 181 ? -21.404 -5.294 14.599 1.00 91.62 181 PRO A N 1
ATOM 1263 C CA . PRO A 1 181 ? -21.222 -4.153 13.707 1.00 91.62 181 PRO A CA 1
ATOM 1264 C C . PRO A 1 181 ? -20.924 -2.875 14.491 1.00 91.62 181 PRO A C 1
ATOM 1266 O O . PRO A 1 181 ? -21.616 -2.573 15.465 1.00 91.62 181 PRO A O 1
ATOM 1269 N N . ILE A 1 182 ? -19.962 -2.069 14.039 1.00 87.12 182 ILE A N 1
ATOM 1270 C CA . ILE A 1 182 ? -19.542 -0.859 14.774 1.00 87.12 182 ILE A CA 1
ATOM 1271 C C . ILE A 1 182 ? -20.671 0.150 14.954 1.00 87.12 182 ILE A C 1
ATOM 1273 O O . ILE A 1 182 ? -20.787 0.751 16.020 1.00 87.12 182 ILE A O 1
ATOM 1277 N N . ALA A 1 183 ? -21.578 0.242 13.981 1.00 84.38 183 ALA A N 1
ATOM 1278 C CA . ALA A 1 183 ? -22.783 1.065 14.075 1.00 84.38 183 ALA A CA 1
ATOM 1279 C C . ALA A 1 183 ? -23.682 0.719 15.282 1.00 84.38 183 ALA A C 1
ATOM 1281 O O . ALA A 1 183 ? -24.495 1.538 15.694 1.00 84.38 183 ALA A O 1
ATOM 1282 N N . THR A 1 184 ? -23.538 -0.481 15.854 1.00 84.94 184 THR A N 1
ATOM 1283 C CA . THR A 1 184 ? -24.325 -0.964 17.001 1.00 84.94 184 THR A CA 1
ATOM 1284 C C . THR A 1 184 ? -23.543 -0.978 18.318 1.00 84.94 184 THR A C 1
ATOM 1286 O O . THR A 1 184 ? -24.129 -1.179 19.379 1.00 84.94 184 THR A O 1
ATOM 1289 N N . VAL A 1 185 ? -22.227 -0.726 18.276 1.00 81.94 185 VAL A N 1
ATOM 1290 C CA . VAL A 1 185 ? -21.333 -0.819 19.444 1.00 81.94 185 VAL A CA 1
ATOM 1291 C C . VAL A 1 185 ? -21.661 0.230 20.506 1.00 81.94 185 VAL A C 1
ATOM 1293 O O . VAL A 1 185 ? -21.546 -0.059 21.693 1.00 81.94 185 VAL A O 1
ATOM 1296 N N . SER A 1 186 ? -22.127 1.416 20.111 1.00 77.00 186 SER A N 1
ATOM 1297 C CA . SER A 1 186 ? -22.538 2.474 21.047 1.00 77.00 186 SER A CA 1
ATOM 1298 C C . SER A 1 186 ? -23.695 2.066 21.969 1.00 77.00 186 SER A C 1
ATOM 1300 O O . SER A 1 186 ? -23.847 2.651 23.038 1.00 77.00 186 SER A O 1
ATOM 1302 N N . GLY A 1 187 ? -24.486 1.055 21.591 1.00 77.12 187 GLY A N 1
ATOM 1303 C CA . GLY A 1 187 ? -25.573 0.512 22.409 1.00 77.12 187 GLY A CA 1
ATOM 1304 C C . GLY A 1 187 ? -25.146 -0.571 23.406 1.00 77.12 187 GLY A C 1
ATOM 1305 O O . GLY A 1 187 ? -25.985 -1.041 24.174 1.00 77.12 187 GLY A O 1
ATOM 1306 N N . LEU A 1 188 ? -23.878 -1.002 23.404 1.00 78.06 188 LEU A N 1
ATOM 1307 C CA . LEU A 1 188 ? -23.411 -2.071 24.287 1.00 78.06 188 LEU A CA 1
ATOM 1308 C C . LEU A 1 188 ? -23.025 -1.546 25.682 1.00 78.06 188 LEU A C 1
ATOM 1310 O O . LEU A 1 188 ? -22.291 -0.558 25.799 1.00 78.06 188 LEU A O 1
ATOM 1314 N N . PRO A 1 189 ? -23.435 -2.238 26.762 1.00 74.12 189 PRO A N 1
ATOM 1315 C CA . PRO A 1 189 ? -23.005 -1.893 28.111 1.00 74.12 189 PRO A CA 1
ATOM 1316 C C . PRO A 1 189 ? -21.483 -2.051 28.234 1.00 74.12 189 PRO A C 1
ATOM 1318 O O . PRO A 1 189 ? -20.928 -3.098 27.907 1.00 74.12 189 PRO A O 1
ATOM 1321 N N . GLY A 1 190 ? -20.802 -1.000 28.699 1.00 71.38 190 GLY A N 1
ATOM 1322 C CA . GLY A 1 190 ? -19.340 -0.978 28.839 1.00 71.38 190 GLY A CA 1
ATOM 1323 C C . GLY A 1 190 ? -18.562 -0.612 27.568 1.00 71.38 190 GLY A C 1
ATOM 1324 O O . GLY A 1 190 ? -17.336 -0.584 27.614 1.00 71.38 190 GLY A O 1
ATOM 1325 N N . ALA A 1 191 ? -19.239 -0.285 26.460 1.00 71.69 191 ALA A N 1
ATOM 1326 C CA . ALA A 1 191 ? -18.609 0.133 25.200 1.00 71.69 191 ALA A CA 1
ATOM 1327 C C . ALA A 1 191 ? -18.654 1.656 24.956 1.00 71.69 191 ALA A C 1
ATOM 1329 O O . ALA A 1 191 ? -18.461 2.118 23.828 1.00 71.69 191 ALA A O 1
ATOM 1330 N N . ALA A 1 192 ? -18.913 2.451 26.000 1.00 71.94 192 ALA A N 1
ATOM 1331 C CA . ALA A 1 192 ? -18.930 3.909 25.907 1.00 71.94 192 ALA A CA 1
ATOM 1332 C C . ALA A 1 192 ? -17.592 4.434 25.351 1.00 71.94 192 ALA A C 1
ATOM 1334 O O . ALA A 1 192 ? -16.520 4.022 25.793 1.00 71.94 192 ALA A O 1
ATOM 1335 N N . GLY A 1 193 ? -17.657 5.304 24.340 1.00 75.69 193 GLY A N 1
ATOM 1336 C CA . GLY A 1 193 ? -16.484 5.848 23.646 1.00 75.69 193 GLY A CA 1
ATOM 1337 C C . GLY A 1 193 ? -15.787 4.883 22.675 1.00 75.69 193 GLY A C 1
ATOM 1338 O O . GLY A 1 193 ? -14.940 5.318 21.901 1.00 75.69 193 GLY A O 1
ATOM 1339 N N . LEU A 1 194 ? -16.139 3.589 22.631 1.00 78.12 194 LEU A N 1
ATOM 1340 C CA . LEU A 1 194 ? -15.514 2.645 21.693 1.00 78.12 194 LEU A CA 1
ATOM 1341 C C . LEU A 1 194 ? -15.848 2.990 20.236 1.00 78.12 194 LEU A C 1
ATOM 1343 O O . LEU A 1 194 ? -14.970 2.948 19.381 1.00 78.12 194 LEU A O 1
ATOM 1347 N N . ALA A 1 195 ? -17.094 3.382 19.960 1.00 80.12 195 ALA A N 1
ATOM 1348 C CA . ALA A 1 195 ? -17.511 3.807 18.624 1.00 80.12 195 ALA A CA 1
ATOM 1349 C C . ALA A 1 195 ? -16.739 5.050 18.140 1.00 80.12 195 ALA A C 1
ATOM 1351 O O . ALA A 1 195 ? -16.346 5.112 16.981 1.00 80.12 195 ALA A O 1
ATOM 1352 N N . GLU A 1 196 ? -16.463 6.003 19.034 1.00 81.31 196 GLU A N 1
ATOM 1353 C CA . GLU A 1 196 ? -15.674 7.206 18.731 1.00 81.31 196 GLU A CA 1
ATOM 1354 C C . GLU A 1 196 ? -14.201 6.859 18.496 1.00 81.31 196 GLU A C 1
ATOM 1356 O O . GLU A 1 196 ? -13.583 7.331 17.542 1.00 81.31 196 GLU A O 1
ATOM 1361 N N . ARG A 1 197 ? -13.637 5.960 19.313 1.00 79.25 197 ARG A N 1
ATOM 1362 C CA . ARG A 1 197 ? -12.262 5.471 19.129 1.00 79.25 197 ARG A CA 1
ATOM 1363 C C . ARG A 1 197 ? -12.099 4.691 17.825 1.00 79.25 197 ARG A C 1
ATOM 1365 O O . ARG A 1 197 ? -11.029 4.763 17.224 1.00 79.25 197 ARG A O 1
ATOM 1372 N N . LEU A 1 198 ? -13.148 4.006 17.374 1.00 84.00 198 LEU A N 1
ATOM 1373 C CA . LEU A 1 198 ? -13.200 3.256 16.117 1.00 84.00 198 LEU A CA 1
ATOM 1374 C C . LEU A 1 198 ? -13.839 4.042 14.962 1.00 84.00 198 LEU A C 1
ATOM 1376 O O . LEU A 1 198 ? -14.243 3.443 13.963 1.00 84.00 198 LEU A O 1
ATOM 1380 N N . ALA A 1 199 ? -13.934 5.368 15.072 1.00 85.25 199 ALA A N 1
ATOM 1381 C CA . ALA A 1 199 ? -14.373 6.195 13.958 1.00 85.25 199 ALA A CA 1
ATOM 1382 C C . ALA A 1 199 ? -13.439 6.012 12.741 1.00 85.25 199 ALA A C 1
ATOM 1384 O O . ALA A 1 199 ? -12.244 5.751 12.926 1.00 85.25 199 ALA A O 1
ATOM 1385 N N . PRO A 1 200 ? -13.951 6.152 11.502 1.00 88.88 200 PRO A N 1
ATOM 1386 C CA . PRO A 1 200 ? -13.124 6.104 10.301 1.00 88.88 200 PRO A CA 1
ATOM 1387 C C . PRO A 1 200 ? -11.967 7.101 10.380 1.00 88.88 200 PRO A C 1
ATOM 1389 O O . PRO A 1 200 ? -12.155 8.238 10.814 1.00 88.88 200 PRO A O 1
ATOM 1392 N N . ARG A 1 201 ? -10.777 6.686 9.940 1.00 83.62 201 ARG A N 1
ATOM 1393 C CA . ARG A 1 201 ? -9.578 7.533 9.956 1.00 83.62 201 ARG A CA 1
ATOM 1394 C C . ARG A 1 201 ? -8.963 7.601 8.578 1.00 83.62 201 ARG A C 1
ATOM 1396 O O . ARG A 1 201 ? -8.819 6.577 7.914 1.00 83.62 201 ARG A O 1
ATOM 1403 N N . THR A 1 202 ? -8.573 8.802 8.179 1.00 82.06 202 THR A N 1
ATOM 1404 C CA . THR A 1 202 ? -7.831 9.023 6.943 1.00 82.06 202 THR A CA 1
ATOM 1405 C C . THR A 1 202 ? -6.379 9.284 7.291 1.00 82.06 202 THR A C 1
ATOM 1407 O O . THR A 1 202 ? -6.066 10.229 8.007 1.00 82.06 202 THR A O 1
ATOM 1410 N N . VAL A 1 203 ? -5.501 8.428 6.784 1.00 78.12 203 VAL A N 1
ATOM 1411 C CA . VAL A 1 203 ? -4.058 8.637 6.797 1.00 78.12 203 VAL A CA 1
ATOM 1412 C C . VAL A 1 203 ? -3.712 9.373 5.510 1.00 78.12 203 VAL A C 1
ATOM 1414 O O . VAL A 1 203 ? -3.934 8.854 4.416 1.00 78.12 203 VAL A O 1
ATOM 1417 N N . ASP A 1 204 ? -3.216 10.597 5.642 1.00 76.31 204 ASP A N 1
ATOM 1418 C CA . ASP A 1 204 ? -2.723 11.393 4.518 1.00 76.31 204 ASP A CA 1
ATOM 1419 C C . ASP A 1 204 ? -1.526 10.673 3.877 1.00 76.31 204 ASP A C 1
ATOM 1421 O O . ASP A 1 204 ? -0.637 10.225 4.602 1.00 76.31 204 ASP A O 1
ATOM 1425 N N . VAL A 1 205 ? -1.519 10.517 2.548 1.00 70.62 205 VAL A N 1
ATOM 1426 C CA . VAL A 1 205 ? -0.407 9.884 1.808 1.00 70.62 205 VAL A CA 1
ATOM 1427 C C . VAL A 1 205 ? 0.575 10.902 1.215 1.00 70.62 205 VAL A C 1
ATOM 1429 O O . VAL A 1 205 ? 1.364 10.563 0.342 1.00 70.62 205 VAL A O 1
ATOM 1432 N N . GLY A 1 206 ? 0.543 12.145 1.696 1.00 69.25 206 GLY A N 1
ATOM 1433 C CA . GLY A 1 206 ? 1.369 13.248 1.226 1.00 69.25 206 GLY A CA 1
ATOM 1434 C C . GLY A 1 206 ? 1.074 13.673 -0.213 1.00 69.25 206 GLY A C 1
ATOM 1435 O O . GLY A 1 206 ? 0.188 13.148 -0.889 1.00 69.25 206 GLY A O 1
ATOM 1436 N N . ASP A 1 207 ? 1.862 14.638 -0.691 1.00 70.06 207 ASP A N 1
ATOM 1437 C CA . ASP A 1 207 ? 1.824 15.059 -2.088 1.00 70.06 207 ASP A CA 1
ATOM 1438 C C . ASP A 1 207 ? 2.464 13.973 -2.964 1.00 70.06 207 ASP A C 1
ATOM 1440 O O . ASP A 1 207 ? 3.654 13.656 -2.835 1.00 70.06 207 ASP A O 1
ATOM 1444 N N . LEU A 1 208 ? 1.661 13.388 -3.853 1.00 74.25 208 LEU A N 1
ATOM 1445 C CA . LEU A 1 208 ? 2.160 12.486 -4.884 1.00 74.25 208 LEU A CA 1
ATOM 1446 C C . LEU A 1 208 ? 2.896 13.312 -5.957 1.00 74.25 208 LEU A C 1
ATOM 1448 O O . LEU A 1 208 ? 2.450 14.417 -6.277 1.00 74.25 208 LEU A O 1
ATOM 1452 N N . PRO A 1 209 ? 3.994 12.798 -6.538 1.00 75.44 209 PRO A N 1
ATOM 1453 C CA . PRO A 1 209 ? 4.659 13.433 -7.670 1.00 75.44 209 PRO A CA 1
ATOM 1454 C C . PRO A 1 209 ? 3.713 13.654 -8.845 1.00 75.44 209 PRO A C 1
ATOM 1456 O O . PRO A 1 209 ? 2.724 12.928 -9.016 1.00 75.44 209 PRO A O 1
ATOM 1459 N N . GLU A 1 210 ? 4.059 14.625 -9.689 1.00 79.38 210 GLU A N 1
ATOM 1460 C CA . GLU A 1 210 ? 3.272 14.916 -10.878 1.00 79.38 210 GLU A CA 1
ATOM 1461 C C . GLU A 1 210 ? 3.101 13.655 -11.738 1.00 79.38 210 GLU A C 1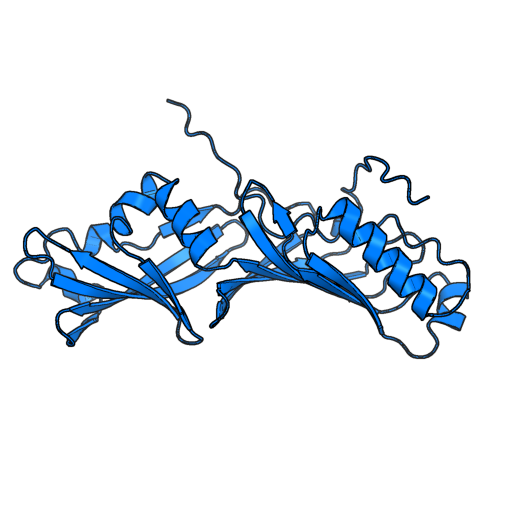
ATOM 1463 O O . GLU A 1 210 ? 4.017 12.853 -11.909 1.00 79.38 210 GLU A O 1
ATOM 1468 N N . GLY A 1 211 ? 1.892 13.449 -12.261 1.00 79.88 211 GLY A N 1
ATOM 1469 C CA . GLY A 1 211 ? 1.587 12.304 -13.111 1.00 79.88 211 GLY A CA 1
ATOM 1470 C C . GLY A 1 211 ? 1.399 10.981 -12.371 1.00 79.88 211 GLY A C 1
ATOM 1471 O O . GLY A 1 211 ? 1.219 9.958 -13.031 1.00 79.88 211 GLY A O 1
ATOM 1472 N N . VAL A 1 212 ? 1.381 10.973 -11.035 1.00 83.88 212 VAL A N 1
ATOM 1473 C CA . VAL A 1 212 ? 1.052 9.780 -10.248 1.00 83.88 212 VAL A CA 1
ATOM 1474 C C . VAL A 1 212 ? -0.238 9.981 -9.473 1.00 83.88 212 VAL A C 1
ATOM 1476 O O . VAL A 1 212 ? -0.491 11.032 -8.892 1.00 83.88 212 VAL A O 1
ATOM 1479 N N . SER A 1 213 ? -1.097 8.968 -9.480 1.00 86.38 213 SER A N 1
ATOM 1480 C CA . SER A 1 213 ? -2.371 9.019 -8.765 1.00 86.38 213 SER A CA 1
ATOM 1481 C C . SER A 1 213 ? -2.651 7.693 -8.091 1.00 86.38 213 SER A C 1
ATOM 1483 O O . SER A 1 213 ? -2.544 6.639 -8.717 1.00 86.38 213 SER A O 1
ATOM 1485 N N . LEU A 1 214 ? -3.016 7.745 -6.813 1.00 87.69 214 LEU A N 1
ATOM 1486 C CA . LEU A 1 214 ? -3.468 6.571 -6.086 1.00 87.69 214 LEU A CA 1
ATOM 1487 C C . LEU A 1 214 ? -4.867 6.184 -6.584 1.00 87.69 214 LEU A C 1
ATOM 1489 O O . LEU A 1 214 ? -5.771 7.012 -6.667 1.00 87.69 214 LEU A O 1
ATOM 1493 N N . THR A 1 215 ? -5.024 4.919 -6.948 1.00 89.75 215 THR A N 1
ATOM 1494 C CA . THR A 1 215 ? -6.240 4.362 -7.563 1.00 89.75 215 THR A CA 1
ATOM 1495 C C . THR A 1 215 ? -6.926 3.329 -6.683 1.00 89.75 215 THR A C 1
ATOM 1497 O O . THR A 1 215 ? -8.115 3.073 -6.855 1.00 89.75 215 THR A O 1
ATOM 1500 N N . GLY A 1 216 ? -6.198 2.736 -5.735 1.00 90.44 216 GLY A N 1
ATOM 1501 C CA . GLY A 1 216 ? -6.725 1.669 -4.900 1.00 90.44 216 GLY A CA 1
ATOM 1502 C C . GLY A 1 216 ? -5.844 1.357 -3.699 1.00 90.44 216 GLY A C 1
ATOM 1503 O O . GLY A 1 216 ? -4.671 1.723 -3.635 1.00 90.44 216 GLY A O 1
ATOM 1504 N N . ALA A 1 217 ? -6.445 0.668 -2.738 1.00 91.44 217 ALA A N 1
ATOM 1505 C CA . ALA A 1 217 ? -5.760 0.041 -1.624 1.00 91.44 217 ALA A CA 1
ATOM 1506 C C . ALA A 1 217 ? -6.438 -1.299 -1.344 1.00 91.44 217 ALA A C 1
ATOM 1508 O O . ALA A 1 217 ? -7.666 -1.394 -1.362 1.00 91.44 217 ALA A O 1
ATOM 1509 N N . ARG A 1 218 ? -5.640 -2.335 -1.100 1.00 92.25 218 ARG A N 1
ATOM 1510 C CA . ARG A 1 218 ? -6.118 -3.680 -0.786 1.00 92.25 218 ARG A CA 1
ATOM 1511 C C . ARG A 1 218 ? -5.231 -4.335 0.257 1.00 92.25 218 ARG A C 1
ATOM 1513 O O . ARG A 1 218 ? -4.016 -4.164 0.260 1.00 92.25 218 ARG A O 1
ATOM 1520 N N . THR A 1 219 ? -5.838 -5.121 1.127 1.00 93.19 219 THR A N 1
ATOM 1521 C CA . THR A 1 219 ? -5.118 -5.929 2.109 1.00 93.19 219 THR A CA 1
ATOM 1522 C C . THR A 1 219 ? -4.796 -7.301 1.535 1.00 93.19 219 THR A C 1
ATOM 1524 O O . THR A 1 219 ? -5.571 -7.886 0.778 1.00 93.19 219 THR A O 1
ATOM 1527 N N . THR A 1 220 ? -3.616 -7.806 1.870 1.00 91.62 220 THR A N 1
ATOM 1528 C CA . THR A 1 220 ? -3.110 -9.110 1.443 1.00 91.62 220 THR A CA 1
ATOM 1529 C C . THR A 1 220 ? -2.426 -9.781 2.629 1.00 91.62 220 THR A C 1
ATOM 1531 O O . THR A 1 220 ? -2.103 -9.117 3.607 1.00 91.62 220 THR A O 1
ATOM 1534 N N . GLY A 1 221 ? -2.124 -11.077 2.538 1.00 90.31 221 GLY A N 1
ATOM 1535 C CA . GLY A 1 221 ? -1.368 -11.750 3.603 1.00 90.31 221 GLY A CA 1
ATOM 1536 C C . GLY A 1 221 ? 0.041 -11.181 3.837 1.00 90.31 221 GLY A C 1
ATOM 1537 O O . GLY A 1 221 ? 0.600 -11.393 4.905 1.00 90.31 221 GLY A O 1
ATOM 1538 N N . ALA A 1 222 ? 0.606 -10.451 2.867 1.00 88.62 222 ALA A N 1
ATOM 1539 C CA . ALA A 1 222 ? 1.933 -9.841 2.970 1.00 88.62 222 ALA A CA 1
ATOM 1540 C C . ALA A 1 222 ? 1.907 -8.405 3.526 1.00 88.62 222 ALA A C 1
ATOM 1542 O O . ALA A 1 222 ? 2.951 -7.865 3.882 1.00 88.62 222 ALA A O 1
ATOM 1543 N N . GLY A 1 223 ? 0.736 -7.762 3.579 1.00 92.94 223 GLY A N 1
ATOM 1544 C CA . GLY A 1 223 ? 0.620 -6.361 3.973 1.00 92.94 223 GLY A CA 1
ATOM 1545 C C . GLY A 1 223 ? -0.478 -5.601 3.236 1.00 92.94 223 GLY A C 1
ATOM 1546 O O . GLY A 1 223 ? -1.332 -6.172 2.549 1.00 92.94 223 GLY A O 1
ATOM 1547 N N . LEU A 1 224 ? -0.438 -4.277 3.372 1.00 91.75 224 LEU A N 1
ATOM 1548 C CA . LEU A 1 224 ? -1.313 -3.355 2.658 1.00 91.75 224 LEU A CA 1
ATOM 1549 C C . LEU A 1 224 ? -0.691 -2.994 1.305 1.00 91.75 224 LEU A C 1
ATOM 1551 O O . LEU A 1 224 ? 0.339 -2.325 1.252 1.00 91.75 224 LEU A O 1
ATOM 1555 N N . THR A 1 225 ? -1.330 -3.406 0.215 1.00 91.75 225 THR A N 1
ATOM 1556 C CA . THR A 1 225 ? -0.934 -3.039 -1.145 1.00 91.75 225 THR A CA 1
ATOM 1557 C C . THR A 1 225 ? -1.694 -1.801 -1.604 1.00 91.75 225 THR A C 1
ATOM 1559 O O . THR A 1 225 ? -2.922 -1.762 -1.572 1.00 91.75 225 THR A O 1
ATOM 1562 N N . LEU A 1 226 ? -0.956 -0.802 -2.064 1.00 90.50 226 LEU A N 1
ATOM 1563 C CA . LEU A 1 226 ? -1.450 0.435 -2.651 1.00 90.50 226 LEU 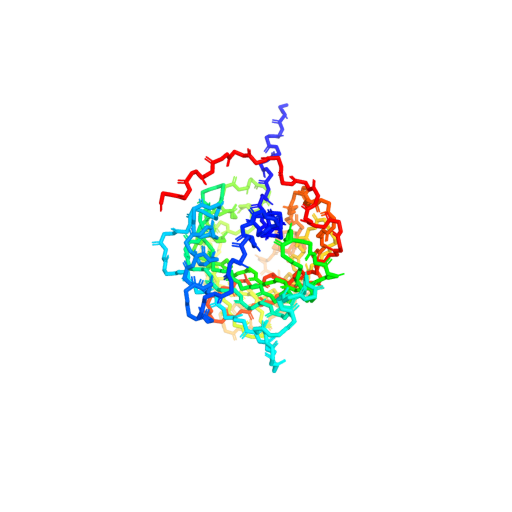A CA 1
ATOM 1564 C C . LEU A 1 226 ? -1.288 0.372 -4.166 1.00 90.50 226 LEU A C 1
ATOM 1566 O O . LEU A 1 226 ? -0.202 0.051 -4.641 1.00 90.50 226 LEU A O 1
ATOM 1570 N N . ASP A 1 227 ? -2.345 0.690 -4.905 1.00 90.62 227 ASP A N 1
ATOM 1571 C CA . ASP A 1 227 ? -2.371 0.698 -6.366 1.00 90.62 227 ASP A CA 1
ATOM 1572 C C . ASP A 1 227 ? -2.308 2.130 -6.887 1.00 90.62 227 ASP A C 1
ATOM 1574 O O . ASP A 1 227 ? -3.145 2.961 -6.534 1.00 90.62 227 ASP A O 1
ATOM 1578 N N . ALA A 1 228 ? -1.376 2.412 -7.786 1.00 89.06 228 ALA A N 1
ATOM 1579 C CA . ALA A 1 228 ? -1.210 3.715 -8.410 1.00 89.06 228 ALA A CA 1
ATOM 1580 C C . ALA A 1 228 ? -1.225 3.618 -9.940 1.00 89.06 228 ALA A C 1
ATOM 1582 O O . ALA A 1 228 ? -0.747 2.646 -10.529 1.00 89.06 228 ALA A O 1
ATOM 1583 N N . SER A 1 229 ? -1.739 4.663 -10.583 1.00 89.50 229 SER A N 1
ATOM 1584 C CA . SER A 1 229 ? -1.604 4.901 -12.018 1.00 89.50 229 SER A CA 1
ATOM 1585 C C . SER A 1 229 ? -0.517 5.932 -12.288 1.00 89.50 229 SER A C 1
ATOM 1587 O O . SER A 1 229 ? -0.392 6.914 -11.556 1.00 89.50 229 SER A O 1
ATOM 1589 N N . LEU A 1 230 ? 0.215 5.724 -13.377 1.00 87.12 230 LEU A N 1
ATOM 1590 C CA . LEU A 1 230 ? 1.268 6.599 -13.875 1.00 87.12 230 LEU A CA 1
ATOM 1591 C C . LEU A 1 230 ? 0.819 7.190 -15.215 1.00 87.12 230 LEU A C 1
ATOM 1593 O O . LEU A 1 230 ? 0.355 6.460 -16.094 1.00 87.12 230 LEU A O 1
ATOM 1597 N N . SER A 1 231 ? 0.968 8.499 -15.378 1.00 88.31 231 SER A N 1
ATOM 1598 C CA . SER A 1 231 ? 0.742 9.218 -16.630 1.00 88.31 231 SER A CA 1
ATOM 1599 C C . SER A 1 231 ? 2.074 9.532 -17.320 1.00 88.31 231 SER A C 1
ATOM 1601 O O . SER A 1 231 ? 3.154 9.327 -16.766 1.00 88.31 231 SER A O 1
ATOM 1603 N N . LYS A 1 232 ? 2.006 10.090 -18.530 1.00 82.38 232 LYS A N 1
ATOM 1604 C CA . LYS A 1 232 ? 3.183 10.566 -19.266 1.00 82.38 232 LYS A CA 1
ATOM 1605 C C . LYS A 1 232 ? 4.015 11.612 -18.506 1.00 82.38 232 LYS A C 1
ATOM 1607 O O . LYS A 1 232 ? 5.223 11.665 -18.710 1.00 82.38 232 LYS A O 1
ATOM 1612 N N . SER A 1 233 ? 3.409 12.444 -17.654 1.00 75.88 233 SER A N 1
ATOM 1613 C CA . SER A 1 233 ? 4.153 13.456 -16.883 1.00 75.88 233 SER A CA 1
ATOM 1614 C C . SER A 1 233 ? 4.897 12.873 -15.680 1.00 75.88 233 SER A C 1
ATOM 1616 O O . SER A 1 233 ? 5.722 13.550 -15.079 1.00 75.88 233 SER A O 1
ATOM 1618 N N . ALA A 1 234 ? 4.714 11.586 -15.376 1.00 71.19 234 ALA A N 1
ATOM 1619 C CA . ALA A 1 234 ? 5.392 10.947 -14.252 1.00 71.19 234 ALA A CA 1
ATOM 1620 C C . ALA A 1 234 ? 6.920 10.823 -14.426 1.00 71.19 234 ALA A C 1
ATOM 1622 O O . ALA A 1 234 ? 7.622 10.454 -13.485 1.00 71.19 234 ALA A O 1
ATOM 1623 N N . THR A 1 235 ? 7.449 11.121 -15.619 1.00 64.44 235 THR A N 1
ATOM 1624 C CA . THR A 1 235 ? 8.883 11.060 -15.939 1.00 64.44 235 THR A CA 1
ATOM 1625 C C . THR A 1 235 ? 9.566 12.431 -15.999 1.00 64.44 235 THR A C 1
ATOM 1627 O O . THR A 1 235 ? 10.786 12.464 -16.122 1.00 64.44 235 THR A O 1
ATOM 1630 N N . SER A 1 236 ? 8.835 13.555 -15.920 1.00 52.50 236 SER A N 1
ATOM 1631 C CA . SER A 1 236 ? 9.413 14.909 -16.055 1.00 52.50 236 SER A CA 1
ATOM 1632 C C . SER A 1 236 ? 9.972 15.506 -14.761 1.00 52.50 236 SER A C 1
ATOM 1634 O O . SER A 1 236 ? 10.738 16.459 -14.828 1.00 52.50 236 SER A O 1
ATOM 1636 N N . ASP A 1 237 ? 9.642 14.932 -13.604 1.00 46.31 237 ASP A N 1
ATOM 1637 C CA . ASP A 1 237 ? 9.994 15.470 -12.277 1.00 46.31 237 ASP A CA 1
ATOM 1638 C C . ASP A 1 237 ? 11.300 14.869 -11.700 1.00 46.31 237 ASP A C 1
ATOM 1640 O O . ASP A 1 237 ? 11.630 14.991 -10.519 1.00 46.31 237 ASP A O 1
ATOM 1644 N N . ALA A 1 238 ? 12.054 14.143 -12.530 1.00 50.31 238 ALA A N 1
ATOM 1645 C CA . ALA A 1 238 ? 13.283 13.470 -12.130 1.00 50.31 238 ALA A CA 1
ATOM 1646 C C . ALA A 1 238 ? 14.477 14.435 -12.163 1.00 50.31 238 ALA A C 1
ATOM 1648 O O . ALA A 1 238 ? 15.348 14.311 -13.023 1.00 50.31 238 ALA A O 1
ATOM 1649 N N . ASP A 1 239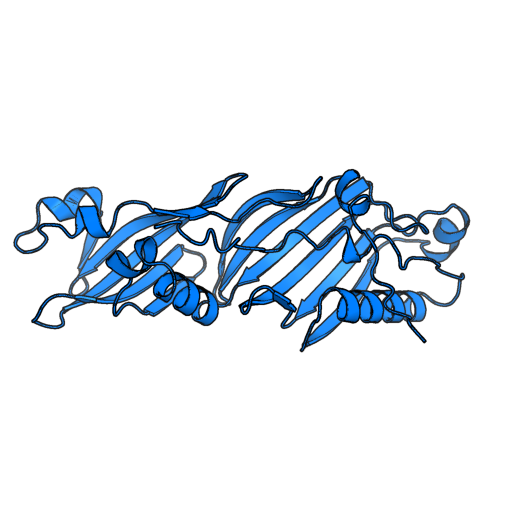 ? 14.538 15.377 -11.222 1.00 43.69 239 ASP A N 1
ATOM 1650 C CA . ASP A 1 239 ? 15.733 16.198 -11.015 1.00 43.69 239 ASP A CA 1
ATOM 1651 C C . ASP A 1 239 ? 16.872 15.281 -10.520 1.00 43.69 239 ASP A C 1
ATOM 1653 O O . ASP A 1 239 ? 16.957 14.858 -9.359 1.00 43.69 239 ASP A O 1
ATOM 1657 N N . GLY A 1 240 ? 17.667 14.815 -11.481 1.00 44.69 240 GLY A N 1
ATOM 1658 C CA . GLY A 1 240 ? 18.609 13.720 -11.337 1.00 44.69 240 GLY A CA 1
ATOM 1659 C C . GLY A 1 240 ? 19.794 14.101 -10.463 1.00 44.69 240 GLY A C 1
ATOM 1660 O O . GLY A 1 240 ? 20.719 14.773 -10.906 1.00 44.69 240 GLY A O 1
ATOM 1661 N N . LYS A 1 241 ? 19.849 13.566 -9.240 1.00 43.91 241 LYS A N 1
ATOM 1662 C CA . LYS A 1 241 ? 21.154 13.280 -8.637 1.00 43.91 241 LYS A CA 1
ATOM 1663 C C . LYS A 1 241 ? 21.756 12.106 -9.402 1.00 43.91 241 LYS A C 1
ATOM 1665 O O . LYS A 1 241 ? 21.210 11.003 -9.366 1.00 43.91 241 LYS A O 1
ATOM 1670 N N . ASP A 1 242 ? 22.850 12.370 -10.110 1.00 45.00 242 ASP A N 1
ATOM 1671 C CA . ASP A 1 242 ? 23.628 11.389 -10.863 1.00 45.00 242 ASP A CA 1
ATOM 1672 C C . ASP A 1 242 ? 23.997 10.178 -9.988 1.00 45.00 242 ASP A C 1
ATOM 1674 O O . ASP A 1 242 ? 24.971 10.198 -9.234 1.00 45.00 242 ASP A O 1
ATOM 1678 N N . CYS A 1 243 ? 23.258 9.074 -10.119 1.00 50.88 243 CYS A N 1
ATOM 1679 C CA . CYS A 1 243 ? 23.852 7.759 -9.901 1.00 50.88 243 CYS A CA 1
ATOM 1680 C C . CYS A 1 243 ? 24.767 7.523 -11.111 1.00 50.88 243 CYS A C 1
ATOM 1682 O O . CYS A 1 243 ? 24.288 7.095 -12.161 1.00 50.88 243 CYS A O 1
ATOM 1684 N N . LYS A 1 244 ? 26.069 7.821 -10.993 1.00 45.81 244 LYS A N 1
ATOM 1685 C CA . LYS A 1 244 ? 27.068 7.340 -11.961 1.00 45.81 244 LYS A CA 1
ATOM 1686 C C . LYS A 1 244 ? 27.048 5.813 -11.929 1.00 45.81 244 LYS A C 1
ATOM 1688 O O . LYS A 1 244 ? 27.632 5.200 -11.039 1.00 45.81 244 LYS A O 1
ATOM 1693 N N . VAL A 1 245 ? 26.340 5.207 -12.875 1.00 45.00 245 VAL A N 1
ATOM 1694 C CA . VAL A 1 245 ? 26.459 3.779 -13.164 1.00 45.00 245 VAL A CA 1
ATOM 1695 C C . VAL A 1 245 ? 27.813 3.617 -13.852 1.00 45.00 245 VAL A C 1
ATOM 1697 O O . VAL A 1 245 ? 27.982 4.083 -14.978 1.00 45.00 245 VAL A O 1
ATOM 1700 N N . ALA A 1 246 ? 28.795 3.094 -13.117 1.00 34.94 246 ALA A N 1
ATOM 1701 C CA . ALA A 1 246 ? 30.113 2.749 -13.649 1.00 34.94 246 ALA A CA 1
ATOM 1702 C C . ALA A 1 246 ? 30.033 1.523 -14.569 1.00 34.94 246 ALA A C 1
ATOM 1704 O O . ALA A 1 246 ? 29.201 0.626 -14.287 1.00 34.94 246 ALA A O 1
#

Secondary structure (DSSP, 8-state):
----------S-TTSTTTTT-----S--HHHHHHHHHHHHHHHHTBSS-EEEEEE-TTHHHHHHTTEEEEEEEEEEEEEETTEEEEEEEEEEEEETTS--SEEEEEEEE-HHHHHHHHHH-HHHHHHHTTEEEEEETTEEEEEEEETTTTEEEEEEEEEEE-SSEEEEEEEEEEETTEEEEHHHHTTSTT-TTHHHHTS-EEEE--PPPTTEEEEEEEEETTEEEEEEEEEGGGGS----------

pLDDT: mean 73.85, std 16.68, range [28.89, 93.88]

Foldseek 3Di:
DDPPPLALQDDFLQLQQQQAQLQDDLDDQVVSFVSSQVSSCVSQVFPDGKTKHQDDDPLSVVLVVFWNAKIWIWTFQRDDSNFGWIKIKIFGRQGSSSFTQKIKMKIFGAQVRVLVVLCVDPLSCLLQPQWRWFDAQQAIWTWGADDPVRWTKIWGWHWWDDQFWIKTATAWMATPNDIDGLVCQCVDVPSPCVSVSRHIDTDTNHDRPPQKGWDTWGHHRRGIMTMIMGHRCSNVPNPDPDPPPD